Protein AF-A0A1E4SLV9-F1 (afdb_monomer_lite)

pLDDT: mean 73.82, std 16.85, range [29.83, 93.38]

Foldseek 3Di:
DAEAQALVVCLPPVNVVQVVDQCDKYAHNPQRWIWHAQPVVRFIKIKDFDPDPLDKDKDWDPDWAFQDAKDAQEDDFWDKDKDKDKDKDADDDPDPPPPRFPQPQRDDDPPPPDRQGQDRMDMDIDIDMDTHGHLKIKTKTWIWIKIKFAKMKMFTWDQDHNVGIDTDGDIDIDHIDMGTTRDGTDMDMDMDSDCVVDPHPPPD

Secondary structure (DSSP, 8-state):
-EEES-GGGGGSHHHHGGGGSTT--EEETTTTEEEEEETTTTEEEEEEEPTT-----EEE-SSPEE-S--EE--SSS-EEEEEEEEEEEE----SS------EE---SSS-----EE--SEEEEEEEEEEEE-TT-EEEEEEE-EEEEEPPEEEEEEEEETTTEEEE-S--EEE--EEEE--SPPEEEEEEESSGGGTT-TT--

Organism: NCBI:txid984487

Radius of gyration: 22.82 Å; chains: 1; bounding box: 56×31×65 Å

Sequence (204 aa):
LFTLQSEEDLKDPKMAQLLQNNKNTFFFLTTNTTLYFDEDDHEWYTRKFDEGNSTIELQRVKELIPVSSCMYTSNYGSATIQKEYSAQISLADSGTASIGFLNLTFYHDFGLAATIETLSSFTFTDTLSCTVGQGTYAQMFIEPLYVEVPDYTRMRVKFRRGKGIVVSGSPERRPGFSTLVAVQPNHVCKYSRSPFDLKCAGVK

Structure (mmCIF, N/CA/C/O backbone):
data_AF-A0A1E4SLV9-F1
#
_entry.id   AF-A0A1E4SLV9-F1
#
loop_
_atom_site.group_PDB
_atom_site.id
_atom_site.type_symbol
_atom_site.label_atom_id
_atom_site.label_alt_id
_atom_site.label_comp_id
_atom_site.label_asym_id
_atom_site.label_entity_id
_atom_site.label_seq_id
_atom_site.pdbx_PDB_ins_code
_atom_site.Cartn_x
_atom_site.Cartn_y
_atom_site.Cartn_z
_atom_site.occupancy
_atom_site.B_iso_or_equiv
_atom_site.auth_seq_id
_atom_site.auth_comp_id
_atom_site.auth_asym_id
_atom_site.auth_atom_id
_atom_site.pdbx_PDB_model_num
ATOM 1 N N . LEU A 1 1 ? 13.440 2.128 -3.813 1.00 68.12 1 LEU A N 1
ATOM 2 C CA . LEU A 1 1 ? 13.017 2.802 -5.059 1.00 68.12 1 LEU A CA 1
ATOM 3 C C . LEU A 1 1 ? 14.159 3.629 -5.606 1.00 68.12 1 LEU A C 1
ATOM 5 O O . LEU A 1 1 ? 14.797 4.322 -4.823 1.00 68.12 1 LEU A O 1
ATOM 9 N N . PHE A 1 2 ? 14.359 3.608 -6.916 1.00 79.56 2 PHE A N 1
ATOM 10 C CA . PHE A 1 2 ? 15.220 4.552 -7.619 1.00 79.56 2 PHE A CA 1
ATOM 11 C C . PHE A 1 2 ? 14.380 5.406 -8.563 1.00 79.56 2 PHE A C 1
ATOM 13 O O . PHE A 1 2 ? 13.592 4.870 -9.339 1.00 79.56 2 PHE A O 1
ATOM 20 N N . THR A 1 3 ? 14.556 6.721 -8.504 1.00 82.81 3 THR A N 1
ATOM 21 C CA . THR A 1 3 ? 13.921 7.651 -9.442 1.00 82.81 3 THR A CA 1
ATOM 22 C C . THR A 1 3 ? 14.928 8.011 -10.520 1.00 82.81 3 THR A C 1
ATOM 24 O O . THR A 1 3 ? 16.010 8.513 -10.219 1.00 82.81 3 THR A O 1
ATOM 27 N N . LEU A 1 4 ? 14.569 7.734 -11.767 1.00 86.06 4 LEU A N 1
ATOM 28 C CA . LEU A 1 4 ? 15.370 7.985 -12.957 1.00 86.06 4 LEU A CA 1
ATOM 29 C C . LEU A 1 4 ? 14.601 8.930 -13.884 1.00 86.06 4 LEU A C 1
ATOM 31 O O . LEU A 1 4 ? 13.370 8.993 -13.852 1.00 86.06 4 LEU A O 1
ATOM 35 N N . GLN A 1 5 ? 15.317 9.682 -14.715 1.00 86.88 5 GLN A N 1
ATOM 36 C CA . GLN A 1 5 ? 14.679 10.551 -15.700 1.00 86.88 5 GLN A CA 1
ATOM 37 C C . GLN A 1 5 ? 13.997 9.711 -16.776 1.00 86.88 5 GLN A C 1
ATOM 39 O O . GLN A 1 5 ? 12.848 9.977 -17.133 1.00 86.88 5 GLN A O 1
ATOM 44 N N . SER A 1 6 ? 14.671 8.673 -17.273 1.00 89.94 6 SER A N 1
ATOM 45 C CA . SER A 1 6 ? 14.136 7.811 -18.330 1.00 89.94 6 SER A CA 1
ATOM 46 C C . SER A 1 6 ? 14.753 6.411 -18.320 1.00 89.94 6 SER A C 1
ATOM 48 O O . SER A 1 6 ? 15.756 6.159 -17.655 1.00 89.94 6 SER A O 1
ATOM 50 N N . GLU A 1 7 ? 14.177 5.494 -19.100 1.00 88.88 7 GLU A N 1
ATOM 51 C CA . GLU A 1 7 ? 14.716 4.137 -19.293 1.00 88.88 7 GLU A CA 1
ATOM 52 C C . GLU A 1 7 ? 16.139 4.138 -19.881 1.00 88.88 7 GLU A C 1
ATOM 54 O O . GLU A 1 7 ? 16.904 3.191 -19.685 1.00 88.88 7 GLU A O 1
ATOM 59 N N . GLU A 1 8 ? 16.520 5.221 -20.564 1.00 89.75 8 GLU A N 1
ATOM 60 C CA . GLU A 1 8 ? 17.853 5.419 -21.134 1.00 89.75 8 GLU A CA 1
ATOM 61 C C . GLU A 1 8 ? 18.941 5.509 -20.058 1.00 89.75 8 GLU A C 1
ATOM 63 O O . GLU A 1 8 ? 20.073 5.092 -20.307 1.00 89.75 8 GLU A O 1
ATOM 68 N N . ASP A 1 9 ? 18.600 5.951 -18.844 1.00 89.25 9 ASP A N 1
ATOM 69 C CA . ASP A 1 9 ? 19.549 6.052 -17.729 1.00 89.25 9 ASP A CA 1
ATOM 70 C C . ASP A 1 9 ? 20.116 4.676 -17.342 1.00 89.25 9 ASP A C 1
ATOM 72 O O . ASP A 1 9 ? 21.244 4.565 -16.865 1.00 89.25 9 ASP A O 1
ATOM 76 N N . LEU A 1 10 ? 19.379 3.594 -17.622 1.00 89.94 10 LEU A N 1
ATOM 77 C CA . LEU A 1 10 ? 19.833 2.220 -17.393 1.00 89.94 10 LEU A CA 1
ATOM 78 C C . LEU A 1 10 ? 20.853 1.730 -18.431 1.00 89.94 10 LEU A C 1
ATOM 80 O O . LEU A 1 10 ? 21.364 0.614 -18.306 1.00 89.94 10 LEU A O 1
ATOM 84 N N . LYS A 1 11 ? 21.187 2.528 -19.453 1.00 88.88 11 LYS A N 1
ATOM 85 C CA . LYS A 1 11 ? 22.328 2.239 -20.336 1.00 88.88 11 LYS A CA 1
ATOM 86 C C . LYS A 1 11 ? 23.664 2.511 -19.644 1.00 88.88 11 LYS A C 1
ATOM 88 O O . LYS A 1 11 ? 24.655 1.881 -20.021 1.00 88.88 11 LYS A O 1
ATOM 93 N N . ASP A 1 12 ? 23.698 3.377 -18.623 1.00 89.19 12 ASP A N 1
ATOM 94 C CA . ASP A 1 12 ? 24.878 3.560 -17.774 1.00 89.19 12 ASP A CA 1
ATOM 95 C C . ASP A 1 12 ? 25.149 2.263 -16.982 1.00 89.19 12 ASP A C 1
ATOM 97 O O . ASP A 1 12 ? 24.284 1.812 -16.224 1.00 89.19 12 ASP A O 1
ATOM 101 N N . PRO A 1 13 ? 26.346 1.651 -17.103 1.00 87.06 13 PRO A N 1
ATOM 102 C CA . PRO A 1 13 ? 26.711 0.457 -16.347 1.00 87.06 13 PRO A CA 1
ATOM 103 C C . PRO A 1 13 ? 26.521 0.573 -14.829 1.00 87.06 13 PRO A C 1
ATOM 105 O O . PRO A 1 13 ? 26.230 -0.437 -14.192 1.00 87.06 13 PRO A O 1
ATOM 108 N N . LYS A 1 14 ? 26.682 1.766 -14.242 1.00 88.88 14 LYS A N 1
ATOM 109 C CA . LYS A 1 14 ? 26.483 1.989 -12.802 1.00 88.88 14 LYS A CA 1
ATOM 110 C C . LYS A 1 14 ? 25.015 1.860 -12.415 1.00 88.88 14 LYS A C 1
ATOM 112 O O . LYS A 1 14 ? 24.705 1.197 -11.431 1.00 88.88 14 LYS A O 1
ATOM 117 N N . MET A 1 15 ? 24.118 2.441 -13.211 1.00 88.25 15 MET A N 1
ATOM 118 C CA . MET A 1 15 ? 22.675 2.331 -12.980 1.00 88.25 15 MET A CA 1
ATOM 119 C C . MET A 1 15 ? 22.178 0.920 -13.294 1.00 88.25 15 MET A C 1
ATOM 121 O O . MET A 1 15 ? 21.405 0.350 -12.530 1.00 88.25 15 MET A O 1
ATOM 125 N N . ALA A 1 16 ? 22.695 0.303 -14.359 1.00 87.44 16 ALA A N 1
ATOM 126 C CA . ALA A 1 16 ? 22.378 -1.072 -14.733 1.00 87.44 16 ALA A CA 1
ATOM 127 C C . ALA A 1 16 ? 22.693 -2.098 -13.633 1.00 87.44 16 ALA A C 1
ATOM 129 O O . ALA A 1 16 ? 21.979 -3.089 -13.499 1.00 87.44 16 ALA A O 1
ATOM 130 N N . GLN A 1 17 ? 23.747 -1.886 -12.835 1.00 90.12 17 GLN A N 1
ATOM 131 C CA . GLN A 1 17 ? 24.084 -2.781 -11.721 1.00 90.12 17 GLN A CA 1
ATOM 132 C C . GLN A 1 17 ? 22.983 -2.847 -10.658 1.00 90.12 17 GLN A C 1
ATOM 134 O O . GLN A 1 17 ? 22.839 -3.877 -10.004 1.00 90.12 17 GLN A O 1
ATOM 139 N N . LEU A 1 18 ? 22.157 -1.806 -10.527 1.00 90.12 18 LEU A N 1
ATOM 140 C CA . LEU A 1 18 ? 21.031 -1.805 -9.595 1.00 90.12 18 LEU A CA 1
ATOM 141 C C . LEU A 1 18 ? 19.979 -2.864 -9.962 1.00 90.12 18 LEU A C 1
ATOM 143 O O . LEU A 1 18 ? 19.264 -3.324 -9.078 1.00 90.12 18 LEU A O 1
ATOM 147 N N . LEU A 1 19 ? 19.907 -3.305 -11.222 1.00 88.31 19 LEU A N 1
ATOM 148 C CA . LEU A 1 19 ? 18.997 -4.372 -11.658 1.00 88.31 19 LEU A CA 1
ATOM 149 C C . LEU A 1 19 ? 19.418 -5.768 -11.177 1.00 88.31 19 LEU A C 1
ATOM 151 O O . LEU A 1 19 ? 18.663 -6.715 -11.341 1.00 88.31 19 LEU A O 1
ATOM 155 N N . GLN A 1 20 ? 20.611 -5.928 -10.595 1.00 88.31 20 GLN A N 1
ATOM 156 C CA . GLN A 1 20 ? 21.029 -7.213 -10.015 1.00 88.31 20 GLN A CA 1
ATOM 157 C C . GLN A 1 20 ? 20.268 -7.549 -8.729 1.00 88.31 20 GLN A C 1
ATOM 159 O O . GLN A 1 20 ? 20.223 -8.708 -8.324 1.00 88.31 20 GLN A O 1
ATOM 164 N N . ASN A 1 21 ? 19.688 -6.542 -8.074 1.00 87.12 21 ASN A N 1
ATOM 165 C CA . ASN A 1 21 ? 18.822 -6.743 -6.928 1.00 87.12 21 ASN A CA 1
ATOM 166 C C . ASN A 1 21 ? 17.363 -6.689 -7.391 1.00 87.12 21 ASN A C 1
ATOM 168 O O . ASN A 1 21 ? 16.827 -5.606 -7.619 1.00 87.12 21 ASN A O 1
ATOM 172 N N . ASN A 1 22 ? 16.717 -7.852 -7.475 1.00 85.12 22 ASN A N 1
ATOM 173 C CA . ASN A 1 22 ? 15.318 -7.985 -7.900 1.00 85.12 22 ASN A CA 1
ATOM 174 C C . ASN A 1 22 ? 14.321 -7.286 -6.959 1.00 85.12 22 ASN A C 1
ATOM 176 O O . ASN A 1 22 ? 13.192 -7.016 -7.349 1.00 85.12 22 ASN A O 1
ATOM 180 N N . LYS A 1 23 ? 14.749 -6.902 -5.749 1.00 79.94 23 LYS A N 1
ATOM 181 C CA . LYS A 1 23 ? 13.939 -6.080 -4.837 1.00 79.94 23 LYS A CA 1
ATOM 182 C C . LYS A 1 23 ? 13.925 -4.598 -5.215 1.00 79.94 23 LYS A C 1
ATOM 184 O O . LYS A 1 23 ? 13.199 -3.815 -4.607 1.00 79.94 23 LYS A O 1
ATOM 189 N N . ASN A 1 24 ? 14.755 -4.181 -6.171 1.00 81.44 24 ASN A N 1
ATOM 190 C CA . ASN A 1 24 ? 14.791 -2.799 -6.615 1.00 81.44 24 ASN A CA 1
ATOM 191 C C . ASN A 1 24 ? 13.636 -2.506 -7.573 1.00 81.44 24 ASN A C 1
ATOM 193 O O . ASN A 1 24 ? 13.410 -3.202 -8.559 1.00 81.44 24 ASN A O 1
ATOM 197 N N . THR A 1 25 ? 12.958 -1.398 -7.305 1.00 81.25 25 THR A N 1
ATOM 198 C CA . THR A 1 25 ? 11.942 -0.810 -8.178 1.00 81.25 25 THR A CA 1
ATOM 199 C C . THR A 1 25 ? 12.462 0.515 -8.713 1.00 81.25 25 THR A C 1
ATOM 201 O O . THR A 1 25 ? 13.113 1.262 -7.972 1.00 81.25 25 THR A O 1
ATOM 204 N N . PHE A 1 26 ? 12.161 0.814 -9.975 1.00 84.12 26 PHE A N 1
ATOM 205 C CA . PHE A 1 26 ? 12.596 2.030 -10.659 1.00 84.12 26 PHE A CA 1
ATOM 206 C C . PHE A 1 26 ? 11.385 2.796 -11.171 1.00 84.12 26 PHE A C 1
ATOM 208 O O . PHE A 1 26 ? 10.468 2.198 -11.728 1.00 84.12 26 PHE A O 1
ATOM 215 N N . PHE A 1 27 ? 11.390 4.111 -11.002 1.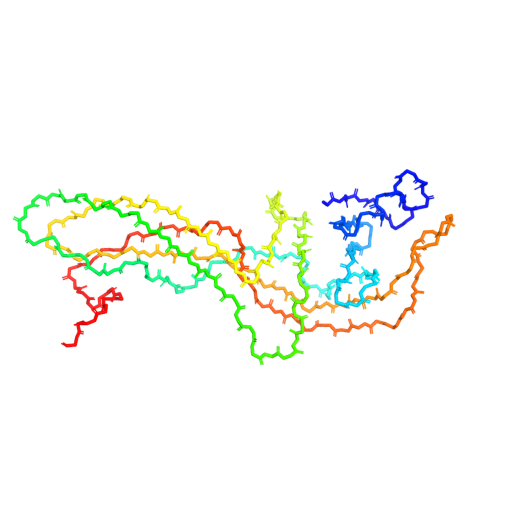00 83.62 27 PHE A N 1
ATOM 216 C CA . PHE A 1 27 ? 10.377 5.003 -11.547 1.00 83.62 27 PHE A CA 1
ATOM 217 C C . PHE A 1 27 ? 11.014 5.933 -12.573 1.00 83.62 27 PHE A C 1
ATOM 219 O O . PHE A 1 27 ? 12.028 6.568 -12.279 1.00 83.62 27 PHE A O 1
ATOM 226 N N . PHE A 1 28 ? 10.427 6.002 -13.765 1.00 85.00 28 PHE A N 1
ATOM 227 C CA . PHE A 1 28 ? 10.904 6.830 -14.866 1.00 85.00 28 PHE A CA 1
ATOM 228 C C . PHE A 1 28 ? 10.003 8.051 -15.031 1.00 85.00 28 PHE A C 1
ATOM 230 O O . PHE A 1 28 ? 8.845 7.925 -15.431 1.00 85.00 28 PHE A O 1
ATOM 237 N N . LEU A 1 29 ? 10.552 9.234 -14.752 1.00 81.50 29 LEU A N 1
ATOM 238 C CA . LEU A 1 29 ? 9.808 10.497 -14.756 1.00 81.50 29 LEU A CA 1
ATOM 239 C C . LEU A 1 29 ? 9.227 10.836 -16.134 1.00 81.50 29 LEU A C 1
ATOM 241 O O . LEU A 1 29 ? 8.072 11.234 -16.236 1.00 81.50 29 LEU A O 1
ATOM 245 N N . THR A 1 30 ? 10.008 10.643 -17.200 1.00 84.25 30 THR A N 1
ATOM 246 C CA . THR A 1 30 ? 9.625 11.055 -18.563 1.00 84.25 30 THR A CA 1
ATOM 247 C C . THR A 1 30 ? 8.423 10.275 -19.091 1.00 84.25 30 THR A C 1
ATOM 249 O O . THR A 1 30 ? 7.572 10.819 -19.788 1.00 84.25 30 THR A O 1
ATOM 252 N N . THR A 1 31 ? 8.360 8.982 -18.784 1.00 81.31 31 THR A N 1
ATOM 253 C CA . THR A 1 31 ? 7.331 8.066 -19.291 1.00 81.31 31 THR A CA 1
ATOM 254 C C . THR A 1 31 ? 6.217 7.814 -18.281 1.00 81.31 31 THR A C 1
ATOM 256 O O . THR A 1 31 ? 5.202 7.220 -18.650 1.00 81.31 31 THR A O 1
ATOM 259 N N . ASN A 1 32 ? 6.395 8.254 -17.029 1.00 79.50 32 ASN A N 1
ATOM 260 C CA . ASN A 1 32 ? 5.545 7.906 -15.894 1.00 79.50 32 ASN A CA 1
ATOM 261 C C . ASN A 1 32 ? 5.331 6.382 -15.796 1.00 79.50 32 ASN A C 1
ATOM 263 O O . ASN A 1 32 ? 4.209 5.886 -15.676 1.00 79.50 32 ASN A O 1
ATOM 267 N N . THR A 1 33 ? 6.423 5.625 -15.940 1.00 81.38 33 THR A N 1
ATOM 268 C CA . THR A 1 33 ? 6.412 4.159 -15.894 1.00 81.38 33 THR A CA 1
ATOM 269 C C . THR A 1 33 ? 7.232 3.639 -14.727 1.00 81.38 33 THR A C 1
ATOM 271 O O . THR A 1 33 ? 8.238 4.223 -14.323 1.00 81.38 33 THR A O 1
ATOM 274 N N . THR A 1 34 ? 6.807 2.503 -14.184 1.00 85.44 34 THR A N 1
ATOM 275 C CA . THR A 1 34 ? 7.536 1.789 -13.133 1.00 85.44 34 THR A CA 1
ATOM 276 C C . THR A 1 34 ? 8.126 0.507 -13.698 1.00 85.44 34 THR A C 1
ATOM 278 O O . THR A 1 34 ? 7.396 -0.265 -14.311 1.00 85.44 34 THR A O 1
ATOM 281 N N . LEU A 1 35 ? 9.408 0.246 -13.456 1.00 86.94 35 LEU A N 1
ATOM 282 C CA . LEU A 1 35 ? 10.046 -1.049 -13.690 1.00 86.94 35 LEU A CA 1
ATOM 283 C C . LEU A 1 35 ? 10.168 -1.817 -12.374 1.00 86.94 35 LEU A C 1
ATOM 285 O O . LEU A 1 35 ? 10.687 -1.290 -11.387 1.00 86.94 35 LEU A O 1
ATOM 289 N N . TYR A 1 36 ? 9.727 -3.070 -12.384 1.00 85.94 36 TYR A N 1
ATOM 290 C CA . TYR A 1 36 ? 9.791 -3.977 -11.241 1.00 85.94 36 TYR A CA 1
ATOM 291 C C . TYR A 1 36 ? 10.012 -5.423 -11.701 1.00 85.94 36 TYR A C 1
ATOM 293 O O . TYR A 1 36 ? 9.732 -5.763 -12.853 1.00 85.94 36 TYR A O 1
ATOM 301 N N . PHE A 1 37 ? 10.540 -6.256 -10.808 1.00 83.31 37 PHE A N 1
ATOM 302 C CA . PHE A 1 37 ? 10.657 -7.695 -11.017 1.00 83.31 37 PHE A CA 1
ATOM 303 C C . PHE A 1 37 ? 9.407 -8.382 -10.462 1.00 83.31 37 PHE A C 1
ATOM 305 O O . PHE A 1 37 ? 9.008 -8.114 -9.329 1.00 83.31 37 PHE A O 1
ATOM 312 N N . ASP A 1 38 ? 8.766 -9.213 -11.275 1.00 79.62 38 ASP A N 1
ATOM 313 C CA . ASP A 1 38 ? 7.630 -10.037 -10.872 1.00 79.62 38 ASP A CA 1
ATOM 314 C C . ASP A 1 38 ? 8.168 -11.387 -10.378 1.00 79.62 38 ASP A C 1
ATOM 316 O O . ASP A 1 38 ? 8.795 -12.123 -11.141 1.00 79.62 38 ASP A O 1
ATOM 320 N N . GLU A 1 39 ? 7.982 -11.676 -9.089 1.00 76.62 39 GLU A N 1
ATOM 321 C CA . GLU A 1 39 ? 8.511 -12.884 -8.440 1.00 76.62 39 GLU A CA 1
ATOM 322 C C . GLU A 1 39 ? 7.763 -14.158 -8.864 1.00 76.62 39 GLU A C 1
ATOM 324 O O . GLU A 1 39 ? 8.357 -15.234 -8.861 1.00 76.62 39 GLU A O 1
ATOM 329 N N . ASP A 1 40 ? 6.493 -14.062 -9.274 1.00 74.00 40 ASP A N 1
ATOM 330 C CA . ASP A 1 40 ? 5.747 -15.227 -9.760 1.00 74.00 40 ASP A CA 1
ATOM 331 C C . ASP A 1 40 ? 6.273 -15.622 -11.148 1.00 74.00 40 ASP A C 1
ATOM 333 O O . ASP A 1 40 ? 6.640 -16.775 -11.398 1.00 74.00 40 ASP A O 1
ATOM 337 N N . ASP A 1 41 ? 6.388 -14.633 -12.038 1.00 80.88 41 ASP A N 1
ATOM 338 C CA . ASP A 1 41 ? 6.825 -14.827 -13.424 1.00 80.88 41 ASP A CA 1
ATOM 339 C C . ASP A 1 41 ? 8.358 -14.926 -13.575 1.00 80.88 41 ASP A C 1
ATOM 341 O O . ASP A 1 41 ? 8.842 -15.312 -14.642 1.00 80.88 41 ASP A O 1
ATOM 345 N N . HIS A 1 42 ? 9.124 -14.579 -12.533 1.00 85.00 42 HIS A N 1
ATOM 346 C CA . HIS A 1 42 ? 10.589 -14.461 -12.538 1.00 85.00 42 HIS A CA 1
ATOM 347 C C . HIS A 1 42 ? 11.133 -13.573 -13.679 1.00 85.00 42 HIS A C 1
ATOM 349 O 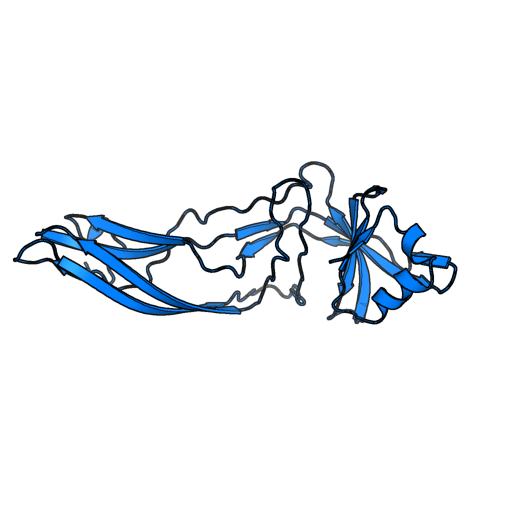O . HIS A 1 42 ? 12.196 -13.838 -14.252 1.00 85.00 42 HIS A O 1
ATOM 355 N N . GLU A 1 43 ? 10.408 -12.510 -14.032 1.00 89.50 43 GLU A N 1
ATOM 356 C CA . GLU A 1 43 ? 10.709 -11.638 -15.173 1.00 89.50 43 GLU A CA 1
ATOM 357 C C . GLU A 1 43 ? 10.533 -10.155 -14.801 1.00 89.50 43 GLU A C 1
ATOM 359 O O . GLU A 1 43 ? 9.788 -9.795 -13.890 1.00 89.50 43 GLU A O 1
ATOM 364 N N . TRP A 1 44 ? 11.210 -9.263 -15.531 1.00 89.50 44 TRP A N 1
ATOM 365 C CA . TRP A 1 44 ? 11.043 -7.816 -15.364 1.00 89.50 44 TRP A CA 1
ATOM 366 C C . TRP A 1 44 ? 9.838 -7.304 -16.158 1.00 89.50 44 TRP A C 1
ATOM 368 O O . TRP A 1 44 ? 9.627 -7.686 -17.313 1.00 89.50 44 TRP A O 1
ATOM 378 N N . TYR A 1 45 ? 9.094 -6.366 -15.577 1.00 87.81 45 TYR A N 1
ATOM 379 C CA . TYR A 1 45 ? 7.960 -5.707 -16.218 1.00 87.81 45 TYR A CA 1
ATOM 380 C C . TYR A 1 45 ? 8.045 -4.191 -16.079 1.00 87.81 45 TYR A C 1
ATOM 382 O O . TYR A 1 45 ? 8.395 -3.669 -15.020 1.00 87.81 45 TYR A O 1
ATOM 390 N N . THR A 1 46 ? 7.662 -3.477 -17.136 1.00 88.94 46 THR A N 1
ATOM 391 C CA . THR A 1 46 ? 7.264 -2.073 -17.023 1.00 88.94 46 THR A CA 1
ATOM 392 C C . THR A 1 46 ? 5.756 -1.991 -16.824 1.00 88.94 46 THR A C 1
ATOM 394 O O . THR A 1 46 ? 5.001 -2.754 -17.423 1.00 88.94 46 THR A O 1
ATOM 397 N N . ARG A 1 47 ? 5.300 -1.070 -15.977 1.00 85.62 47 ARG A N 1
ATOM 398 C CA . ARG A 1 47 ? 3.884 -0.771 -15.746 1.00 85.62 47 ARG A CA 1
ATOM 399 C C . ARG A 1 47 ? 3.596 0.692 -16.033 1.00 85.62 47 ARG A C 1
ATOM 401 O O . ARG A 1 47 ? 4.373 1.561 -15.635 1.00 85.62 47 ARG A O 1
ATOM 408 N N . LYS A 1 48 ? 2.443 0.936 -16.653 1.00 84.00 48 LYS A N 1
ATOM 409 C CA . LYS A 1 48 ? 1.843 2.251 -16.872 1.00 84.00 48 LYS A CA 1
ATOM 410 C C . LYS A 1 48 ? 0.370 2.208 -16.458 1.00 84.00 48 LYS A C 1
ATOM 412 O O . LYS A 1 48 ? -0.335 1.281 -16.850 1.00 84.00 48 LYS A O 1
ATOM 417 N N . PHE A 1 49 ? -0.082 3.180 -15.673 1.00 79.25 49 PHE A N 1
ATOM 418 C CA . PHE A 1 49 ? -1.502 3.332 -15.338 1.00 79.25 49 PHE A CA 1
ATOM 419 C C . PHE A 1 49 ? -2.267 3.948 -16.516 1.00 79.25 49 PHE A C 1
ATOM 421 O O . PHE A 1 49 ? -1.708 4.776 -17.243 1.00 79.25 49 PHE A O 1
ATOM 428 N N . ASP A 1 50 ? -3.519 3.532 -16.713 1.00 75.88 50 ASP A N 1
ATOM 429 C CA . ASP A 1 50 ? -4.378 4.107 -17.751 1.00 75.88 50 ASP A CA 1
ATOM 430 C C . ASP A 1 50 ? -4.664 5.594 -17.410 1.00 75.88 50 ASP A C 1
ATOM 432 O O . ASP A 1 50 ? -4.858 5.952 -16.246 1.00 75.88 50 ASP A O 1
ATOM 436 N N . GLU A 1 51 ? -4.604 6.491 -18.405 1.00 65.00 51 GLU A N 1
ATOM 437 C CA . GLU A 1 51 ? -4.689 7.951 -18.203 1.00 65.00 51 GLU A CA 1
ATOM 438 C C . GLU A 1 51 ? -5.986 8.366 -17.480 1.00 65.00 51 GLU A C 1
ATOM 440 O O . GLU A 1 51 ? -7.082 7.989 -17.892 1.00 65.00 51 GLU A O 1
ATOM 445 N N . GLY A 1 52 ? -5.867 9.179 -16.420 1.00 54.12 52 GLY A N 1
ATOM 446 C CA . GLY A 1 52 ? -7.013 9.796 -15.735 1.00 54.12 52 GLY A CA 1
ATOM 447 C C . GLY A 1 52 ? -6.872 9.955 -14.220 1.00 54.12 52 GLY A C 1
ATOM 448 O O . GLY A 1 52 ? -7.511 10.833 -13.650 1.00 54.12 52 GLY A O 1
ATOM 449 N N . ASN A 1 53 ? -6.028 9.156 -13.564 1.00 52.31 53 ASN A N 1
ATOM 450 C CA . ASN A 1 53 ? -5.712 9.316 -12.141 1.00 52.31 53 ASN A CA 1
ATOM 451 C C . ASN A 1 53 ? -4.434 8.520 -11.807 1.00 52.31 53 ASN A C 1
ATOM 453 O O . ASN A 1 53 ? -4.486 7.412 -11.284 1.00 52.31 53 ASN A O 1
ATOM 457 N N . SER A 1 54 ? -3.256 9.051 -12.158 1.00 51.72 54 SER A N 1
ATOM 458 C CA . SER A 1 54 ? -1.960 8.475 -11.724 1.00 51.72 54 SER A CA 1
ATOM 459 C C . SER A 1 54 ? -1.709 8.656 -10.223 1.00 51.72 54 SER A C 1
ATOM 461 O O . SER A 1 54 ? -0.769 8.117 -9.642 1.00 51.72 54 SER A O 1
ATOM 463 N N . THR A 1 55 ? -2.560 9.463 -9.621 1.00 56.03 55 THR A N 1
ATOM 464 C CA . THR A 1 55 ? -2.596 9.892 -8.248 1.00 56.03 55 THR A CA 1
ATOM 465 C C . THR A 1 55 ? -3.344 8.853 -7.413 1.00 56.03 55 THR A C 1
ATOM 467 O O . THR A 1 55 ? -4.567 8.861 -7.322 1.00 56.03 55 THR A O 1
ATOM 470 N N . ILE A 1 56 ? -2.585 7.949 -6.792 1.00 64.38 56 ILE A N 1
ATOM 471 C CA . ILE A 1 56 ? -3.109 6.981 -5.822 1.00 64.38 56 ILE A CA 1
ATOM 472 C C . ILE A 1 56 ? -3.113 7.635 -4.443 1.00 64.38 56 ILE A C 1
ATOM 474 O O . ILE A 1 56 ? -2.062 7.973 -3.898 1.00 64.38 56 ILE A O 1
ATOM 478 N N . GLU A 1 57 ? -4.309 7.829 -3.895 1.00 68.62 57 GLU A N 1
ATOM 479 C CA . GLU A 1 57 ? -4.522 8.454 -2.592 1.00 68.62 57 GLU A CA 1
ATOM 480 C C . GLU A 1 57 ? -4.718 7.406 -1.496 1.00 68.62 57 GLU A C 1
ATOM 482 O O . GLU A 1 57 ? -5.353 6.368 -1.703 1.00 68.62 57 GLU A O 1
ATOM 487 N N . LEU A 1 58 ? -4.208 7.708 -0.298 1.00 73.81 58 LEU A N 1
ATOM 488 C CA . LEU A 1 58 ? -4.575 6.967 0.902 1.00 73.81 58 LEU A CA 1
ATOM 489 C C . LEU A 1 58 ? -6.017 7.286 1.270 1.00 73.81 58 LEU A C 1
ATOM 491 O O . LEU A 1 58 ? -6.362 8.427 1.578 1.00 73.81 58 LEU A O 1
ATOM 495 N N . GLN A 1 59 ? -6.834 6.248 1.312 1.00 79.50 59 GLN A N 1
ATOM 496 C CA . GLN A 1 59 ? -8.224 6.325 1.709 1.00 79.50 59 GLN A CA 1
ATOM 497 C C . GLN A 1 59 ? -8.404 5.696 3.089 1.00 79.50 59 GLN A C 1
ATOM 499 O O . GLN A 1 59 ? -7.727 4.738 3.469 1.00 79.50 59 GLN A O 1
ATOM 504 N N . ARG A 1 60 ? -9.325 6.257 3.872 1.00 81.19 60 ARG A N 1
ATOM 505 C CA . ARG A 1 60 ? -9.721 5.699 5.168 1.00 81.19 60 ARG A CA 1
ATOM 506 C C . ARG A 1 60 ? -10.874 4.744 4.957 1.00 81.19 60 ARG A C 1
ATOM 508 O O . ARG A 1 60 ? -11.838 5.097 4.273 1.00 81.19 60 ARG A O 1
ATOM 515 N N . VAL A 1 61 ? -10.817 3.568 5.577 1.00 80.06 61 VAL A N 1
ATOM 516 C CA . VAL A 1 61 ? -11.991 2.693 5.580 1.00 80.06 61 VAL A CA 1
ATOM 517 C C . VAL A 1 61 ? -13.161 3.411 6.257 1.00 80.06 61 VAL A C 1
ATOM 519 O O . VAL A 1 61 ? -13.012 4.029 7.308 1.00 80.06 61 VAL A O 1
ATOM 522 N N . LYS A 1 62 ? -14.347 3.344 5.645 1.00 79.25 62 LYS A N 1
ATOM 523 C CA . LYS A 1 62 ? -15.553 3.987 6.197 1.00 79.25 62 LYS A CA 1
ATOM 524 C C . LYS A 1 62 ? -16.010 3.325 7.496 1.00 79.25 62 LYS A C 1
ATOM 526 O O . LYS A 1 62 ? -16.617 3.969 8.350 1.00 79.25 62 LYS A O 1
ATOM 531 N N . GLU A 1 63 ? -15.742 2.031 7.627 1.00 82.38 63 GLU A N 1
ATOM 532 C CA . GLU A 1 63 ? -16.169 1.229 8.762 1.00 82.38 63 GLU A CA 1
ATOM 533 C C . GLU A 1 63 ? -15.008 0.985 9.719 1.00 82.38 63 GLU A C 1
ATOM 535 O O . GLU A 1 63 ? -14.020 0.335 9.390 1.00 82.38 63 GLU A O 1
ATOM 540 N N . LEU A 1 64 ? -15.160 1.505 10.934 1.00 87.00 64 LEU A N 1
ATOM 541 C CA . LEU A 1 64 ? -14.225 1.264 12.020 1.00 87.00 64 LEU A CA 1
ATOM 542 C C . LEU A 1 64 ? -14.284 -0.199 12.475 1.00 87.00 64 LEU A C 1
ATOM 544 O O . LEU A 1 64 ? -15.369 -0.726 12.737 1.00 87.00 64 LEU A O 1
ATOM 548 N N . ILE A 1 65 ? -13.120 -0.821 12.657 1.00 84.44 65 ILE A N 1
ATOM 549 C CA . ILE A 1 65 ? -13.016 -2.215 13.100 1.00 84.44 65 ILE A CA 1
ATOM 550 C C . ILE A 1 65 ? -12.853 -2.239 14.626 1.00 84.44 65 ILE A C 1
ATOM 552 O O . ILE A 1 65 ? -11.899 -1.647 15.136 1.00 84.44 65 ILE A O 1
ATOM 556 N N . PRO A 1 66 ? -13.753 -2.888 15.386 1.00 86.75 66 PRO A N 1
ATOM 557 C CA . PRO A 1 66 ? -13.620 -2.977 16.835 1.00 86.75 66 PRO A CA 1
ATOM 558 C C . PRO A 1 66 ? -12.468 -3.916 17.221 1.00 86.75 66 PRO A C 1
ATOM 560 O O . PRO A 1 66 ? -12.434 -5.069 16.801 1.00 86.75 66 PRO A O 1
ATOM 563 N N . VAL A 1 67 ? -11.562 -3.443 18.078 1.00 81.69 67 VAL A N 1
ATOM 564 C CA . VAL A 1 67 ? -10.422 -4.227 18.613 1.00 81.69 67 VAL A CA 1
ATOM 565 C C . VAL A 1 67 ? -10.561 -4.522 20.109 1.00 81.69 67 VAL A C 1
ATOM 567 O O . VAL A 1 67 ? -9.704 -5.132 20.753 1.00 81.69 67 VAL A O 1
ATOM 570 N N . SER A 1 68 ? -11.679 -4.106 20.701 1.00 79.50 68 SER A N 1
ATOM 571 C CA . SER A 1 68 ? -12.019 -4.418 22.081 1.00 79.50 68 SER A CA 1
ATOM 572 C C . SER A 1 68 ? -13.488 -4.767 22.244 1.00 79.50 68 SER A C 1
ATOM 574 O O . SER A 1 68 ? -14.351 -4.299 21.501 1.00 79.50 68 SER A O 1
ATOM 576 N N . SER A 1 69 ? -13.784 -5.521 23.299 1.00 81.69 69 SER A N 1
ATOM 577 C CA . SER A 1 69 ? -15.123 -5.561 23.879 1.00 81.69 69 SER A CA 1
ATOM 578 C C . SER A 1 69 ? -15.536 -4.167 24.361 1.00 81.69 69 SER A C 1
ATOM 580 O O . SER A 1 69 ? -14.681 -3.310 24.622 1.00 81.69 69 SER A O 1
ATOM 582 N N . CYS A 1 70 ? -16.842 -3.951 24.497 1.00 83.44 70 CYS A N 1
ATOM 583 C CA . CYS A 1 70 ? -17.357 -2.756 25.151 1.00 83.44 70 CYS A CA 1
ATOM 584 C C . CYS A 1 70 ? -17.060 -2.784 26.647 1.00 83.44 70 CYS A C 1
ATOM 586 O O . CYS A 1 70 ? -17.146 -3.826 27.296 1.00 83.44 70 CYS A O 1
ATOM 588 N N . MET A 1 71 ? -16.738 -1.618 27.185 1.00 82.44 71 MET A N 1
ATOM 589 C CA . MET A 1 71 ? -16.457 -1.408 28.599 1.00 82.44 71 MET A CA 1
ATOM 590 C C . MET A 1 71 ? -17.448 -0.385 29.129 1.00 82.44 71 MET A C 1
ATOM 592 O O . MET A 1 71 ? -17.610 0.668 28.524 1.00 82.44 71 MET A O 1
ATOM 596 N N . TYR A 1 72 ? -18.121 -0.701 30.232 1.00 82.81 72 TYR A N 1
ATOM 597 C CA . TYR A 1 72 ? -19.099 0.185 30.856 1.00 82.81 72 TYR A CA 1
ATOM 598 C C . TYR A 1 72 ? -18.539 0.766 32.151 1.00 82.81 72 TYR A C 1
ATOM 600 O O . TYR A 1 72 ? -18.145 0.027 33.055 1.00 82.81 72 TYR A O 1
ATOM 608 N N . THR A 1 73 ? -18.518 2.091 32.257 1.00 78.31 73 THR A N 1
ATOM 609 C CA . THR A 1 73 ? -18.066 2.801 33.457 1.00 78.31 73 THR A CA 1
ATOM 610 C C . THR A 1 73 ? -19.250 3.036 34.392 1.00 78.31 73 THR A C 1
ATOM 612 O O . THR A 1 73 ? -19.948 4.048 34.317 1.00 78.31 73 THR A O 1
ATOM 615 N N . SER A 1 74 ? -19.517 2.063 35.268 1.00 69.44 74 SER A N 1
ATOM 616 C CA . SER A 1 74 ? -20.796 2.006 35.979 1.00 69.44 74 SER A CA 1
ATOM 617 C C . SER A 1 74 ? -21.008 3.102 37.026 1.00 69.44 74 SER A C 1
ATOM 619 O O . SER A 1 74 ? -22.041 3.749 36.942 1.00 69.44 74 SER A O 1
ATOM 621 N N . ASN A 1 75 ? -20.109 3.363 37.989 1.00 59.28 75 ASN A N 1
ATOM 622 C CA . ASN A 1 75 ? -20.521 4.171 39.159 1.00 59.28 75 ASN A CA 1
ATOM 623 C C . ASN A 1 75 ? -19.500 5.140 39.800 1.00 59.28 75 ASN A C 1
ATOM 625 O O . ASN A 1 75 ? -19.872 5.789 40.774 1.00 59.28 75 ASN A O 1
ATOM 629 N N . TYR A 1 76 ? -18.274 5.328 39.286 1.00 52.59 76 TYR A N 1
ATOM 630 C CA . TYR A 1 76 ? -17.321 6.284 39.893 1.00 52.59 76 TYR A CA 1
ATOM 631 C C . TYR A 1 76 ? -16.452 7.028 38.868 1.00 52.59 76 TYR A C 1
ATOM 633 O O . TYR A 1 76 ? -15.749 6.385 38.095 1.00 52.59 76 TYR A O 1
ATOM 641 N N . GLY A 1 77 ? -16.455 8.370 38.938 1.00 62.56 77 GLY A N 1
ATOM 642 C CA . GLY A 1 77 ? -15.465 9.276 38.327 1.00 62.56 77 GLY A CA 1
ATOM 643 C C . GLY A 1 77 ? -15.251 9.163 36.809 1.00 62.56 77 GLY A C 1
ATOM 644 O O . GLY A 1 77 ? -15.935 8.422 36.107 1.00 62.56 77 GLY A O 1
ATOM 645 N N . SER A 1 78 ? -14.287 9.928 36.284 1.00 64.50 78 SER A N 1
ATOM 646 C CA . SER A 1 78 ? -13.684 9.629 34.979 1.00 64.50 78 SER A CA 1
ATOM 647 C C . SER A 1 78 ? -12.780 8.406 35.127 1.00 64.50 78 SER A C 1
ATOM 649 O O . SER A 1 78 ? -11.928 8.391 36.016 1.00 64.50 78 SER A O 1
ATOM 651 N N . ALA A 1 79 ? -12.936 7.409 34.261 1.00 65.81 79 ALA A N 1
ATOM 652 C CA . ALA A 1 79 ? -12.109 6.207 34.257 1.00 65.81 79 ALA A CA 1
ATOM 653 C C . ALA A 1 79 ? -11.119 6.249 33.091 1.00 65.81 79 ALA A C 1
ATOM 655 O O . ALA A 1 79 ? -11.486 6.642 31.987 1.00 65.81 79 ALA A O 1
ATOM 656 N N . THR A 1 80 ? -9.883 5.809 33.314 1.00 73.56 80 THR A N 1
ATOM 657 C CA . THR A 1 80 ? -8.912 5.604 32.235 1.00 73.56 80 THR A CA 1
ATOM 658 C C . THR A 1 80 ? -8.896 4.133 31.869 1.00 73.56 80 THR A C 1
ATOM 660 O O . THR A 1 80 ? -8.650 3.274 32.714 1.00 73.56 80 THR A O 1
ATOM 663 N N . ILE A 1 81 ? -9.159 3.842 30.604 1.00 68.44 81 ILE A N 1
ATOM 664 C CA . ILE A 1 81 ? -9.055 2.506 30.040 1.00 68.44 81 ILE A CA 1
ATOM 665 C C . ILE A 1 81 ? -7.748 2.447 29.277 1.00 68.44 81 ILE A C 1
ATOM 667 O O . ILE A 1 81 ? -7.619 3.142 28.279 1.00 68.44 81 ILE A O 1
ATOM 671 N N . GLN A 1 82 ? -6.819 1.603 29.717 1.00 73.56 82 GLN A N 1
ATOM 672 C CA . GLN A 1 82 ? -5.596 1.301 28.985 1.00 73.56 82 GLN A CA 1
ATOM 673 C C . GLN A 1 82 ? -5.627 -0.164 28.561 1.00 73.56 82 GLN A C 1
ATOM 675 O O . GLN A 1 82 ? -5.809 -1.047 29.401 1.00 73.56 82 GLN A O 1
ATOM 680 N N . LYS A 1 83 ? -5.473 -0.430 27.264 1.00 69.25 83 LYS A N 1
ATOM 681 C CA . LYS A 1 83 ? -5.443 -1.794 26.741 1.00 69.25 83 LYS A CA 1
ATOM 682 C C . LYS A 1 83 ? -4.301 -1.961 25.761 1.00 69.25 83 LYS A C 1
ATOM 684 O O . LYS A 1 83 ? -4.222 -1.247 24.765 1.00 69.25 83 LYS A O 1
ATOM 689 N N . GLU A 1 84 ? -3.465 -2.945 26.052 1.00 76.69 84 GLU A N 1
ATOM 690 C CA . GLU A 1 84 ? -2.545 -3.512 25.083 1.00 76.69 84 GLU A CA 1
ATOM 691 C C . GLU A 1 84 ? -3.294 -4.547 24.246 1.00 76.69 84 GLU A C 1
ATOM 693 O O . GLU A 1 84 ? -4.061 -5.365 24.770 1.00 76.69 84 GLU A O 1
ATOM 698 N N . TYR A 1 85 ? -3.113 -4.492 22.936 1.00 69.88 85 TYR A N 1
ATOM 699 C CA . TYR A 1 85 ? -3.682 -5.478 22.039 1.00 69.88 85 TYR A CA 1
ATOM 700 C C . TYR A 1 85 ? -2.739 -5.742 20.874 1.00 69.88 85 TYR A C 1
ATOM 702 O O . TYR A 1 85 ? -1.987 -4.867 20.450 1.00 69.88 85 TYR A O 1
ATOM 710 N N . SER A 1 86 ? -2.805 -6.965 20.358 1.00 73.06 86 SER A N 1
ATOM 711 C CA . SER A 1 86 ? -2.147 -7.355 19.120 1.00 73.06 86 SER A CA 1
ATOM 712 C C . SER A 1 86 ? -3.218 -7.702 18.099 1.00 73.06 86 SER A C 1
ATOM 714 O O . SER A 1 86 ? -4.167 -8.427 18.413 1.00 73.06 86 SER A O 1
ATOM 716 N N . ALA A 1 87 ? -3.092 -7.153 16.898 1.00 66.25 87 ALA A N 1
ATOM 717 C CA . ALA A 1 87 ? -3.979 -7.441 15.787 1.00 66.25 87 ALA A CA 1
ATOM 718 C C . ALA A 1 87 ? -3.154 -7.945 14.605 1.00 66.25 87 ALA A C 1
ATOM 720 O O . ALA A 1 87 ? -2.155 -7.333 14.232 1.00 66.25 87 ALA A O 1
ATOM 721 N N . GLN A 1 88 ? -3.600 -9.057 14.021 1.00 71.44 88 GLN A N 1
ATOM 722 C CA . GLN A 1 88 ? -3.119 -9.554 12.741 1.00 71.44 88 GLN A CA 1
ATOM 723 C C . GLN A 1 88 ? -4.209 -9.301 11.705 1.00 71.44 88 GLN A C 1
ATOM 725 O O . GLN A 1 88 ? -5.329 -9.795 11.837 1.00 71.44 88 GLN A O 1
ATOM 730 N N . ILE A 1 89 ? -3.878 -8.523 10.684 1.00 66.00 89 ILE A N 1
ATOM 731 C CA . ILE A 1 89 ? -4.746 -8.304 9.533 1.00 66.00 89 ILE A CA 1
ATOM 732 C C . ILE A 1 89 ? -4.162 -9.116 8.391 1.00 66.00 89 ILE A C 1
ATOM 734 O O . ILE A 1 89 ? -3.015 -8.890 8.018 1.00 66.00 89 ILE A O 1
ATOM 738 N N . SER A 1 90 ? -4.949 -10.048 7.856 1.00 61.59 90 SER A N 1
ATOM 739 C CA . SER A 1 90 ? -4.570 -10.883 6.718 1.00 61.59 90 SER A CA 1
ATOM 740 C C . SER A 1 90 ? -5.539 -10.660 5.562 1.00 61.59 90 SER A C 1
ATOM 742 O O . SER A 1 90 ? -6.755 -10.713 5.749 1.00 61.59 90 SER A O 1
ATOM 744 N N . LEU A 1 91 ? -5.002 -10.431 4.367 1.00 57.06 91 LEU A N 1
ATOM 745 C CA . LEU A 1 91 ? -5.751 -10.385 3.118 1.00 57.06 91 LEU A CA 1
ATOM 746 C C . LEU A 1 91 ? -5.789 -11.804 2.544 1.00 57.06 91 LEU A C 1
ATOM 748 O O . LEU A 1 91 ? -4.775 -12.324 2.085 1.00 57.06 91 LEU A O 1
ATOM 752 N N . ALA A 1 92 ? -6.955 -12.444 2.598 1.00 49.53 92 ALA A N 1
ATOM 753 C CA . ALA A 1 92 ? -7.203 -13.692 1.890 1.00 49.53 92 ALA A CA 1
ATOM 754 C C . ALA A 1 92 ? -7.990 -13.361 0.619 1.00 49.53 92 ALA A C 1
ATOM 756 O O . ALA A 1 92 ? -9.177 -13.047 0.703 1.00 49.53 92 ALA A O 1
ATOM 757 N N . ASP A 1 93 ? -7.336 -13.399 -0.542 1.00 42.84 93 ASP A N 1
ATOM 758 C CA . ASP A 1 93 ? -8.061 -13.366 -1.810 1.00 42.84 93 ASP A CA 1
ATOM 759 C C . ASP A 1 93 ? -8.551 -14.783 -2.145 1.00 42.84 93 ASP A C 1
ATOM 761 O O . ASP A 1 93 ? -7.817 -15.765 -2.020 1.00 42.84 93 ASP A O 1
ATOM 765 N N . SER A 1 94 ? -9.823 -14.890 -2.521 1.00 36.38 94 SER A N 1
ATOM 766 C CA . SER A 1 94 ? -10.448 -16.141 -2.975 1.00 36.38 94 SER A CA 1
ATOM 767 C C . SER A 1 94 ? -10.387 -16.297 -4.498 1.00 36.38 94 SER A C 1
ATOM 769 O O . SER A 1 94 ? -10.748 -17.350 -5.027 1.00 36.38 94 SER A O 1
ATOM 771 N N . GLY A 1 95 ? -9.909 -15.272 -5.210 1.00 35.38 95 GLY A N 1
ATOM 772 C CA . GLY A 1 95 ? -9.590 -15.335 -6.627 1.00 35.38 95 GLY A CA 1
ATOM 773 C C . GLY A 1 95 ? -8.177 -15.861 -6.859 1.00 35.38 95 GLY A C 1
ATOM 774 O O . GLY A 1 95 ? -7.220 -15.425 -6.232 1.00 35.38 95 GLY A O 1
ATOM 775 N N . THR A 1 96 ? -8.016 -16.762 -7.827 1.00 29.83 96 THR A N 1
ATOM 776 C CA . THR A 1 96 ? -6.722 -17.166 -8.407 1.00 29.83 96 THR A CA 1
ATOM 777 C C . THR A 1 96 ? -6.079 -16.033 -9.223 1.00 29.83 96 THR A C 1
ATOM 779 O O . THR A 1 96 ? -5.618 -16.245 -10.342 1.00 29.83 96 THR A O 1
ATOM 782 N N . ALA A 1 97 ? -6.088 -14.805 -8.713 1.00 32.88 97 ALA A N 1
ATOM 783 C CA . ALA A 1 97 ? -5.114 -13.809 -9.102 1.00 32.88 97 ALA A CA 1
ATOM 784 C C . ALA A 1 97 ? -3.986 -13.984 -8.096 1.00 32.88 97 ALA A C 1
ATOM 786 O O . ALA A 1 97 ? -4.147 -13.669 -6.921 1.00 32.88 97 ALA A O 1
ATOM 787 N N . SER A 1 98 ? -2.870 -14.568 -8.525 1.00 32.91 98 SER A N 1
ATOM 788 C CA . SER A 1 98 ? -1.661 -14.522 -7.723 1.00 32.91 98 SER A CA 1
ATOM 789 C C . SER A 1 98 ? -1.333 -13.043 -7.518 1.00 32.91 98 SER A C 1
ATOM 791 O O . SER A 1 98 ? -0.861 -12.342 -8.412 1.00 32.91 98 SER A O 1
ATOM 793 N N . ILE A 1 99 ? -1.689 -12.517 -6.347 1.00 38.34 99 ILE A N 1
ATOM 794 C CA . ILE A 1 99 ? -1.214 -11.221 -5.879 1.00 38.34 99 ILE A CA 1
ATOM 795 C C . ILE A 1 99 ? 0.228 -11.479 -5.432 1.00 38.34 99 ILE A C 1
ATOM 797 O O . ILE A 1 99 ? 0.545 -11.447 -4.245 1.00 38.34 99 ILE A O 1
ATOM 801 N N . GLY A 1 100 ? 1.080 -11.868 -6.385 1.00 35.62 100 GLY A N 1
ATOM 802 C CA . GLY A 1 100 ? 2.503 -12.065 -6.189 1.00 35.62 100 GLY A CA 1
ATOM 803 C C . GLY A 1 100 ? 3.066 -10.750 -5.697 1.00 35.62 100 GLY A C 1
ATOM 804 O O . GLY A 1 100 ? 3.098 -9.783 -6.452 1.00 35.62 100 GLY A O 1
ATOM 805 N N . PHE A 1 101 ? 3.368 -10.705 -4.397 1.00 38.44 101 PHE A N 1
ATOM 806 C CA . PHE A 1 101 ? 3.990 -9.624 -3.632 1.00 38.44 101 PHE A CA 1
ATOM 807 C C . PHE A 1 101 ? 4.229 -8.338 -4.433 1.00 38.44 101 PHE A C 1
ATOM 809 O O . PHE A 1 101 ? 5.348 -8.021 -4.841 1.00 38.44 101 PHE A O 1
ATOM 816 N N . LEU A 1 102 ? 3.157 -7.578 -4.669 1.00 41.88 102 LEU A N 1
ATOM 817 C CA . LEU A 1 102 ? 3.262 -6.296 -5.341 1.00 41.88 102 LEU A CA 1
ATOM 818 C C . LEU A 1 102 ? 3.867 -5.307 -4.339 1.00 41.88 102 LEU A C 1
ATOM 820 O O . LEU A 1 102 ? 3.173 -4.710 -3.516 1.00 41.88 102 LEU A O 1
ATOM 824 N N . ASN A 1 103 ? 5.182 -5.109 -4.421 1.00 43.16 103 ASN A N 1
ATOM 825 C CA . ASN A 1 103 ? 5.837 -3.937 -3.847 1.00 43.16 103 ASN A CA 1
ATOM 826 C C . ASN A 1 103 ? 5.383 -2.709 -4.641 1.00 43.16 103 ASN A C 1
ATOM 828 O O . ASN A 1 103 ? 6.053 -2.235 -5.566 1.00 43.16 103 ASN A O 1
ATOM 832 N N . LEU A 1 104 ? 4.181 -2.224 -4.329 1.00 48.03 104 LEU A N 1
ATOM 833 C CA . LEU A 1 104 ? 3.621 -1.043 -4.952 1.00 48.03 104 LEU A CA 1
ATOM 834 C C . LEU A 1 104 ? 4.329 0.179 -4.394 1.00 48.03 104 LEU A C 1
ATOM 836 O O . LEU A 1 104 ? 4.004 0.751 -3.359 1.00 48.03 104 LEU A O 1
ATOM 840 N N . THR A 1 105 ? 5.359 0.562 -5.123 1.00 45.44 105 THR A N 1
ATOM 841 C CA . THR A 1 105 ? 6.141 1.733 -4.801 1.00 45.44 105 THR A CA 1
ATOM 842 C C . THR A 1 105 ? 5.486 2.935 -5.481 1.00 45.44 105 THR A C 1
ATOM 844 O O . THR A 1 105 ? 5.738 3.198 -6.655 1.00 45.44 105 THR A O 1
ATOM 847 N N . PHE A 1 106 ? 4.578 3.607 -4.771 1.00 50.31 106 PHE A N 1
ATOM 848 C CA . PHE A 1 106 ? 3.826 4.765 -5.265 1.00 50.31 106 PHE A CA 1
ATOM 849 C C . PHE A 1 106 ? 4.550 6.057 -4.905 1.00 50.31 106 PHE A C 1
ATOM 851 O O . PHE A 1 106 ? 4.720 6.331 -3.721 1.00 50.31 106 PHE A O 1
ATOM 858 N N . TYR A 1 107 ? 4.984 6.853 -5.887 1.00 40.50 107 TYR A N 1
ATOM 859 C CA . TYR A 1 107 ? 5.682 8.104 -5.588 1.00 40.50 107 TYR A CA 1
ATOM 860 C C . TYR A 1 107 ? 5.363 9.257 -6.539 1.00 40.50 107 TYR A C 1
ATOM 862 O O . TYR A 1 107 ? 5.208 9.075 -7.741 1.00 40.50 107 TYR A O 1
ATOM 870 N N . HIS A 1 108 ? 5.384 10.437 -5.905 1.00 35.00 108 HIS A N 1
ATOM 871 C CA . HIS A 1 108 ? 5.385 11.812 -6.410 1.00 35.00 108 HIS A CA 1
ATOM 872 C C . HIS A 1 108 ? 4.131 12.304 -7.142 1.00 35.00 108 HIS A C 1
ATOM 874 O O . HIS A 1 108 ? 4.148 12.525 -8.340 1.00 35.00 108 HIS A O 1
ATOM 880 N N . ASP A 1 109 ? 3.086 12.549 -6.339 1.00 32.72 109 ASP A N 1
ATOM 881 C CA . ASP A 1 109 ? 2.368 13.845 -6.329 1.00 32.72 109 ASP A CA 1
ATOM 882 C C . ASP A 1 109 ? 1.562 14.105 -5.027 1.00 32.72 109 ASP A C 1
ATOM 884 O O . ASP A 1 109 ? 1.005 15.183 -4.842 1.00 32.72 109 ASP A O 1
ATOM 888 N N . PHE A 1 110 ? 1.587 13.183 -4.046 1.00 33.19 110 PHE A N 1
ATOM 889 C CA . PHE A 1 110 ? 0.849 13.318 -2.770 1.00 33.19 110 PHE A CA 1
ATOM 890 C C . PHE A 1 110 ? 1.672 13.312 -1.474 1.00 33.19 110 PHE A C 1
ATOM 892 O O . PHE A 1 110 ? 1.143 13.019 -0.405 1.00 33.19 110 PHE A O 1
ATOM 899 N N . GLY A 1 111 ? 2.974 13.606 -1.509 1.00 31.52 111 GLY A N 1
ATOM 900 C CA . GLY A 1 111 ? 3.764 13.705 -0.268 1.00 31.52 111 GLY A CA 1
ATOM 901 C C . GLY A 1 111 ? 3.921 12.393 0.524 1.00 31.52 111 GLY A C 1
ATOM 902 O O . GLY A 1 111 ? 4.439 12.410 1.638 1.00 31.52 111 GLY A O 1
ATOM 903 N N . LEU A 1 112 ? 3.539 11.247 -0.045 1.00 39.34 112 LEU A N 1
ATOM 904 C CA . LEU A 1 112 ? 3.872 9.936 0.502 1.00 39.34 112 LEU A CA 1
ATOM 905 C C . LEU A 1 112 ? 5.303 9.584 0.121 1.00 39.34 112 LEU A C 1
ATOM 907 O O . LEU A 1 112 ? 5.588 9.107 -0.972 1.00 39.34 112 LEU A O 1
ATOM 911 N N . ALA A 1 113 ? 6.214 9.831 1.056 1.00 31.47 113 ALA A N 1
ATOM 912 C CA . ALA A 1 113 ? 7.582 9.345 1.004 1.00 31.47 113 ALA A CA 1
ATOM 913 C C . ALA A 1 113 ? 7.678 7.875 1.467 1.00 31.47 113 ALA A C 1
ATOM 915 O O . ALA A 1 113 ? 8.589 7.532 2.217 1.00 31.47 113 ALA A O 1
ATOM 916 N N . ALA A 1 114 ? 6.743 7.004 1.072 1.00 34.22 114 ALA A N 1
ATOM 917 C CA . ALA A 1 114 ? 6.668 5.641 1.596 1.00 34.22 114 ALA A CA 1
ATOM 918 C C . ALA A 1 114 ? 6.503 4.592 0.490 1.00 34.22 114 ALA A C 1
ATOM 920 O O . ALA A 1 114 ? 5.545 4.616 -0.280 1.00 34.22 114 ALA A O 1
ATOM 921 N N . THR A 1 115 ? 7.422 3.627 0.459 1.00 40.09 115 THR A N 1
ATOM 922 C CA . THR A 1 115 ? 7.200 2.330 -0.177 1.00 40.09 115 THR A CA 1
ATOM 923 C C . THR A 1 115 ? 6.017 1.703 0.553 1.00 40.09 115 THR A C 1
ATOM 925 O O . THR A 1 115 ? 6.142 1.365 1.729 1.00 40.09 115 THR A O 1
ATOM 928 N N . ILE A 1 116 ? 4.856 1.604 -0.095 1.00 46.09 116 ILE A N 1
ATOM 929 C CA . ILE A 1 116 ? 3.720 0.902 0.496 1.00 46.09 116 ILE A CA 1
ATOM 930 C C . ILE A 1 116 ? 3.968 -0.587 0.282 1.00 46.09 116 ILE A C 1
ATOM 932 O O . ILE A 1 116 ? 3.750 -1.133 -0.800 1.00 46.09 116 ILE A O 1
ATOM 936 N N . GLU A 1 117 ? 4.469 -1.244 1.322 1.00 46.69 117 GLU A N 1
ATOM 937 C CA . GLU A 1 117 ? 4.496 -2.698 1.367 1.00 46.69 117 GLU A CA 1
ATOM 938 C C . GLU A 1 117 ? 3.045 -3.186 1.469 1.00 46.69 117 GLU A C 1
ATOM 940 O O . GLU A 1 117 ? 2.342 -2.911 2.442 1.00 46.69 117 GLU A O 1
ATOM 945 N N . THR A 1 118 ? 2.561 -3.874 0.436 1.00 49.16 118 THR A N 1
ATOM 946 C CA . THR A 1 118 ? 1.275 -4.576 0.497 1.00 49.16 118 THR A CA 1
ATOM 947 C C . THR A 1 118 ? 1.571 -6.016 0.903 1.00 49.16 118 THR A C 1
ATOM 949 O O . THR A 1 118 ? 1.828 -6.885 0.075 1.00 49.16 118 THR A O 1
ATOM 952 N N . LEU A 1 119 ? 1.673 -6.257 2.211 1.00 50.41 119 LEU A N 1
ATOM 953 C CA . LEU A 1 119 ? 1.894 -7.600 2.745 1.00 50.41 119 LEU A CA 1
ATOM 954 C C . LEU A 1 119 ? 0.554 -8.321 2.900 1.00 50.41 119 LEU A C 1
ATOM 956 O O . LEU A 1 119 ? -0.423 -7.750 3.384 1.00 50.41 119 LEU A O 1
ATOM 960 N N . SER A 1 120 ? 0.529 -9.602 2.531 1.00 53.22 120 SER A N 1
ATOM 961 C CA . SER A 1 120 ? -0.628 -10.495 2.695 1.00 53.22 120 SER A CA 1
ATOM 962 C C . SER A 1 120 ? -1.084 -10.620 4.149 1.00 53.22 120 SER A C 1
ATOM 964 O O . SER A 1 120 ? -2.239 -10.951 4.406 1.00 53.22 120 SER A O 1
ATOM 966 N N . SER A 1 121 ? -0.205 -10.314 5.103 1.00 58.81 121 SER A N 1
ATOM 967 C CA . SER A 1 121 ? -0.590 -10.064 6.482 1.00 58.81 121 SER A CA 1
ATOM 968 C C . SER A 1 121 ? 0.363 -9.094 7.164 1.00 58.81 121 SER A C 1
ATOM 970 O O . SER A 1 121 ? 1.572 -9.186 6.951 1.00 58.81 121 SER A O 1
ATOM 972 N N . PHE A 1 122 ? -0.154 -8.241 8.043 1.00 63.78 122 PHE A N 1
ATOM 973 C CA . PHE A 1 122 ? 0.669 -7.484 8.980 1.00 63.78 122 PHE A CA 1
ATOM 974 C C . PHE A 1 122 ? 0.139 -7.638 10.401 1.00 63.78 122 PHE A C 1
ATOM 976 O O . PHE A 1 122 ? -1.070 -7.710 10.634 1.00 63.78 122 PHE A O 1
ATOM 983 N N . THR A 1 123 ? 1.073 -7.699 11.346 1.00 70.88 123 THR A N 1
ATOM 984 C CA . THR A 1 123 ? 0.781 -7.765 12.775 1.00 70.88 123 THR A CA 1
ATOM 985 C C . THR A 1 123 ? 1.311 -6.507 13.427 1.00 70.88 123 THR A C 1
ATOM 987 O O . THR A 1 123 ? 2.452 -6.115 13.186 1.00 70.88 123 THR A O 1
ATOM 990 N N . PHE A 1 124 ? 0.503 -5.892 14.276 1.00 72.50 124 PHE A N 1
ATOM 991 C CA . PHE A 1 124 ? 0.936 -4.778 15.102 1.00 72.50 124 PHE A CA 1
ATOM 992 C C . PHE A 1 124 ? 0.455 -4.981 16.532 1.00 72.50 124 PHE A C 1
ATOM 994 O O . PHE A 1 124 ? -0.576 -5.613 16.778 1.00 72.50 124 PHE A O 1
ATOM 1001 N N . THR A 1 125 ? 1.234 -4.452 17.466 1.00 77.31 125 THR A N 1
ATOM 1002 C CA . TH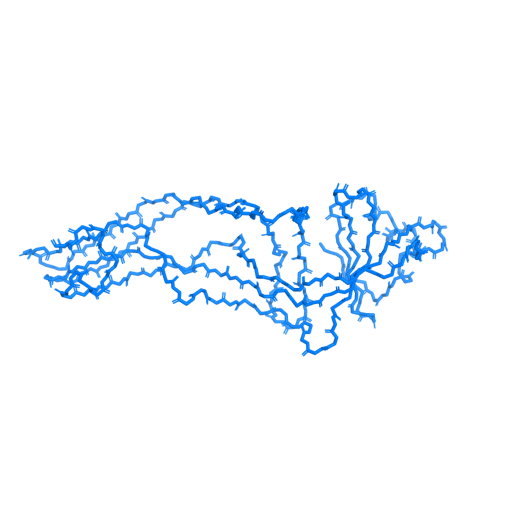R A 1 125 ? 0.904 -4.419 18.887 1.00 77.31 125 THR A CA 1
ATOM 1003 C C . THR A 1 125 ? 0.898 -2.967 19.312 1.00 77.31 125 THR A C 1
ATOM 1005 O O . THR A 1 125 ? 1.860 -2.250 19.041 1.00 77.31 125 THR A O 1
ATOM 1008 N N . ASP A 1 126 ? -0.182 -2.535 19.951 1.00 74.56 126 ASP A N 1
ATOM 1009 C CA . ASP A 1 126 ? -0.316 -1.159 20.409 1.00 74.56 126 ASP A CA 1
ATOM 1010 C C . ASP A 1 126 ? -0.982 -1.089 21.783 1.00 74.56 126 ASP A C 1
ATOM 1012 O O . ASP A 1 126 ? -1.682 -2.007 22.219 1.00 74.56 126 ASP A O 1
ATOM 1016 N N . THR A 1 127 ? -0.750 0.025 22.466 1.00 76.56 127 THR A N 1
ATOM 1017 C CA . THR A 1 127 ? -1.359 0.375 23.742 1.00 76.56 127 THR A CA 1
ATOM 1018 C C . THR A 1 127 ? -2.214 1.617 23.557 1.00 76.56 127 THR A C 1
ATOM 1020 O O . THR A 1 127 ? -1.704 2.728 23.429 1.00 76.56 127 THR A O 1
ATOM 1023 N N . LEU A 1 128 ? -3.533 1.446 23.612 1.00 75.25 128 LEU A N 1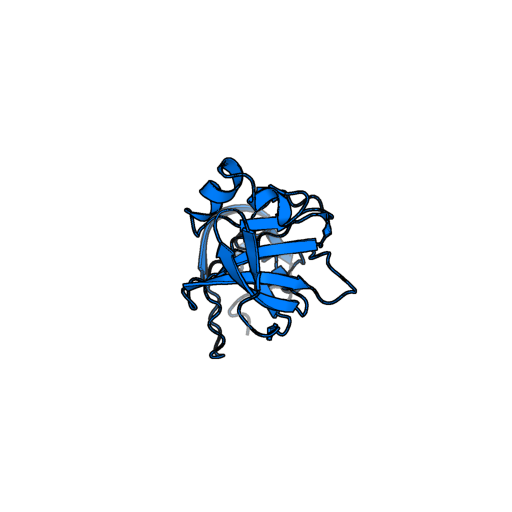
ATOM 1024 C CA . LEU A 1 128 ? -4.471 2.561 23.542 1.00 75.25 128 LEU A CA 1
ATOM 1025 C C . LEU A 1 128 ? -4.965 2.917 24.944 1.00 75.25 128 LEU A C 1
ATOM 1027 O O . LEU A 1 128 ? -5.346 2.035 25.717 1.00 75.25 128 LEU A O 1
ATOM 1031 N N . SER A 1 129 ? -4.962 4.214 25.259 1.00 79.38 129 SER A N 1
ATOM 1032 C CA . SER A 1 129 ? -5.481 4.754 26.515 1.00 79.38 129 SER A CA 1
ATOM 1033 C C . SER A 1 129 ? -6.578 5.778 26.252 1.00 79.38 129 SER A C 1
ATOM 1035 O O . SER A 1 129 ? -6.386 6.702 25.463 1.00 79.38 129 SER A O 1
ATOM 1037 N N . CYS A 1 130 ? -7.728 5.619 26.906 1.00 78.12 130 CYS A N 1
ATOM 1038 C CA . CYS A 1 130 ? -8.884 6.487 26.728 1.00 78.12 130 CYS A CA 1
ATOM 1039 C C . CYS A 1 130 ? -9.519 6.856 28.060 1.00 78.12 130 CYS A C 1
ATOM 1041 O O . CYS A 1 130 ? -9.830 5.990 28.878 1.00 78.12 130 CYS A O 1
ATOM 1043 N N . THR A 1 131 ? -9.758 8.151 28.247 1.00 82.50 131 THR A N 1
ATOM 1044 C CA . THR A 1 131 ? -10.498 8.671 29.396 1.00 82.50 131 THR A CA 1
ATOM 1045 C C . THR A 1 131 ? -11.986 8.656 29.081 1.00 82.50 131 THR A C 1
ATOM 1047 O O . THR A 1 131 ? -12.436 9.260 28.108 1.00 82.50 131 THR A O 1
ATOM 1050 N N . VAL A 1 132 ? -12.754 7.959 29.906 1.00 81.19 132 VAL A N 1
ATOM 1051 C CA . VAL A 1 132 ? -14.171 7.677 29.699 1.00 81.19 132 VAL A CA 1
ATOM 1052 C C . VAL A 1 132 ? -14.973 8.300 30.835 1.00 81.19 132 VAL A C 1
ATOM 1054 O O . VAL A 1 132 ? -14.641 8.148 32.013 1.00 81.19 132 VAL A O 1
ATOM 1057 N N . GLY A 1 133 ? -16.022 9.038 30.476 1.00 78.31 133 GLY A N 1
ATOM 1058 C CA . GLY A 1 133 ? -16.923 9.663 31.440 1.00 78.31 133 GLY A CA 1
ATOM 1059 C C . GLY A 1 133 ? -17.808 8.640 32.151 1.00 78.31 133 GLY A C 1
ATOM 1060 O O . GLY A 1 133 ? -17.987 7.515 31.685 1.00 78.31 133 GLY A O 1
ATOM 1061 N N . GLN A 1 134 ? -18.392 9.036 33.277 1.00 85.00 134 GLN A N 1
ATOM 1062 C CA . GLN A 1 134 ? -19.318 8.193 34.032 1.00 85.00 134 GLN A CA 1
ATOM 1063 C C . GLN A 1 134 ? -20.555 7.804 33.204 1.00 85.00 134 GLN A C 1
ATOM 1065 O O . GLN A 1 134 ? -21.107 8.631 32.473 1.00 85.00 134 GLN A O 1
ATOM 1070 N N . GLY A 1 135 ? -21.023 6.562 33.371 1.00 84.06 135 GLY A N 1
ATOM 1071 C CA . GLY A 1 135 ? -22.268 6.076 32.776 1.00 84.06 135 GLY A CA 1
ATOM 1072 C C . GLY A 1 135 ? -22.189 5.942 31.259 1.00 84.06 135 GLY A C 1
ATOM 1073 O O . GLY A 1 135 ? -23.202 6.089 30.575 1.00 84.06 135 GLY A O 1
ATOM 1074 N N . THR A 1 136 ? -20.989 5.713 30.719 1.00 86.88 136 THR A N 1
ATOM 1075 C CA . THR A 1 136 ? -20.788 5.542 29.279 1.00 86.88 136 THR A CA 1
ATOM 1076 C C . THR A 1 136 ? -20.156 4.193 28.969 1.00 86.88 136 THR A C 1
ATOM 1078 O O . THR A 1 136 ? -19.337 3.653 29.712 1.00 86.88 136 THR A O 1
ATOM 1081 N N . TYR A 1 137 ? -20.590 3.628 27.854 1.00 86.94 137 TYR A N 1
ATOM 1082 C CA . TYR A 1 137 ? -19.924 2.541 27.173 1.00 86.94 137 TYR A CA 1
ATOM 1083 C C . TYR A 1 137 ? -18.795 3.122 26.341 1.00 86.94 137 TYR A C 1
ATOM 1085 O O . TYR A 1 137 ? -18.995 4.120 25.652 1.00 86.94 137 TYR A O 1
ATOM 1093 N N . ALA A 1 138 ? -17.638 2.479 26.371 1.00 87.56 138 ALA A N 1
ATOM 1094 C CA . ALA A 1 138 ? -16.514 2.783 25.509 1.00 87.56 138 ALA A CA 1
ATOM 1095 C C . ALA A 1 138 ? -16.074 1.538 24.747 1.00 87.56 138 ALA A C 1
ATOM 1097 O O . ALA A 1 138 ? -16.076 0.425 25.281 1.00 87.56 138 ALA A O 1
ATOM 1098 N N . GLN A 1 139 ? -15.667 1.738 23.500 1.00 87.62 139 GLN A N 1
ATOM 1099 C CA . GLN A 1 139 ? -15.082 0.697 22.672 1.00 87.62 139 GLN A CA 1
ATOM 1100 C C . GLN A 1 139 ? -13.955 1.283 21.826 1.00 87.62 139 GLN A C 1
ATOM 1102 O O . GLN A 1 139 ? -14.054 2.400 21.309 1.00 87.62 139 GLN A O 1
ATOM 1107 N N . MET A 1 140 ? -12.875 0.516 21.722 1.00 85.94 140 MET A N 1
ATOM 1108 C CA . MET A 1 140 ? -11.705 0.865 20.933 1.00 85.94 140 MET A CA 1
ATOM 1109 C C . MET A 1 140 ? -11.852 0.316 19.525 1.00 85.94 140 MET A C 1
ATOM 1111 O O . MET A 1 140 ? -12.247 -0.838 19.323 1.00 85.94 140 MET A O 1
ATOM 1115 N N . PHE A 1 141 ? -11.502 1.159 18.569 1.00 87.12 141 PHE A N 1
ATOM 1116 C CA . PHE A 1 141 ? -11.559 0.870 17.156 1.00 87.12 141 PHE A CA 1
ATOM 1117 C C . PHE A 1 141 ? -10.239 1.205 16.483 1.00 87.12 141 PHE A C 1
ATOM 1119 O O . PHE A 1 141 ? -9.530 2.121 16.906 1.00 87.12 141 PHE A O 1
ATOM 1126 N N . ILE A 1 142 ? -9.985 0.511 15.383 1.00 86.62 142 ILE A N 1
ATOM 1127 C CA . ILE A 1 142 ? -8.975 0.894 14.408 1.00 86.62 142 ILE A CA 1
ATOM 1128 C C . ILE A 1 142 ? -9.633 1.402 13.130 1.00 86.62 142 ILE A C 1
ATOM 1130 O O . ILE A 1 142 ? -10.710 0.947 12.731 1.00 86.62 142 ILE A O 1
ATOM 1134 N N . GLU A 1 143 ? -8.946 2.330 12.481 1.00 87.50 143 GLU A N 1
ATOM 1135 C CA . GLU A 1 143 ? -9.255 2.849 11.153 1.00 87.50 143 GLU A CA 1
ATOM 1136 C C . GLU A 1 143 ? -8.060 2.546 10.233 1.00 87.50 143 GLU A C 1
ATOM 1138 O O . GLU A 1 143 ? -7.117 3.342 10.151 1.00 87.50 143 GLU A O 1
ATOM 1143 N N . PRO A 1 144 ? -8.048 1.360 9.592 1.00 80.62 144 PRO A N 1
ATOM 1144 C CA . PRO A 1 144 ? -7.082 1.032 8.555 1.00 80.62 144 PRO A CA 1
ATOM 1145 C C . PRO A 1 144 ? -7.120 2.004 7.378 1.00 80.62 144 PRO A C 1
ATOM 1147 O O . PRO A 1 144 ? -8.160 2.576 7.036 1.00 80.62 144 PRO A O 1
ATOM 1150 N N . LEU A 1 145 ? -5.974 2.127 6.719 1.00 79.06 145 LEU A N 1
ATOM 1151 C CA . LEU A 1 145 ? -5.861 2.823 5.448 1.00 79.06 145 LEU A CA 1
ATOM 1152 C C . LEU A 1 145 ? -5.859 1.807 4.309 1.00 79.06 145 LEU A C 1
ATOM 1154 O O . LEU A 1 145 ? -5.320 0.706 4.438 1.00 79.06 145 LEU A O 1
ATOM 1158 N N . TYR A 1 146 ? -6.451 2.191 3.189 1.00 77.94 146 TYR A N 1
ATOM 1159 C CA . TYR A 1 146 ? -6.416 1.435 1.947 1.00 77.94 146 TYR A CA 1
ATOM 1160 C C . TYR A 1 146 ? -6.047 2.351 0.788 1.00 77.94 146 TYR A C 1
ATOM 1162 O O . TYR A 1 146 ? -6.104 3.575 0.897 1.00 77.94 146 TYR A O 1
ATOM 1170 N N . VAL A 1 147 ? -5.655 1.747 -0.323 1.00 74.69 147 VAL A N 1
ATOM 1171 C CA . VAL A 1 147 ? -5.449 2.437 -1.595 1.00 74.69 147 VAL A CA 1
ATOM 1172 C C . VAL A 1 147 ? -6.303 1.783 -2.665 1.00 74.69 147 VAL A C 1
ATOM 1174 O O . VAL A 1 147 ? -6.517 0.568 -2.648 1.00 74.69 147 VAL A O 1
ATOM 1177 N N . GLU A 1 148 ? -6.779 2.595 -3.602 1.00 78.00 148 GLU A N 1
ATOM 1178 C CA . GLU A 1 148 ? -7.390 2.126 -4.841 1.00 78.00 148 GLU A CA 1
ATOM 1179 C C . GLU A 1 148 ? -6.338 2.187 -5.941 1.00 78.00 148 GLU A C 1
ATOM 1181 O O . GLU A 1 148 ? -5.833 3.252 -6.294 1.00 78.00 148 GLU A O 1
ATOM 1186 N N . VAL A 1 149 ? -5.976 1.019 -6.452 1.00 75.38 149 VAL A N 1
ATOM 1187 C CA . VAL A 1 149 ? -5.073 0.875 -7.583 1.00 75.38 149 VAL A CA 1
ATOM 1188 C C . VAL A 1 149 ? -5.935 0.900 -8.842 1.00 75.38 149 VAL A C 1
ATOM 1190 O O . VAL A 1 149 ? -6.803 0.037 -8.977 1.00 75.38 149 VAL A O 1
ATOM 1193 N N . PRO A 1 150 ? -5.743 1.861 -9.759 1.00 76.06 150 PRO A N 1
ATOM 1194 C CA . PRO A 1 150 ? -6.511 1.910 -10.993 1.00 76.06 150 PRO A CA 1
ATOM 1195 C C . PRO A 1 150 ? -6.079 0.799 -11.956 1.00 76.06 150 PRO A C 1
ATOM 1197 O O . PRO A 1 150 ? -5.055 0.135 -11.760 1.00 76.06 150 PRO A O 1
ATOM 1200 N N . ASP A 1 151 ? -6.857 0.627 -13.024 1.00 81.94 151 ASP A N 1
ATOM 1201 C CA . ASP A 1 151 ? -6.470 -0.195 -14.168 1.00 81.94 151 ASP A CA 1
ATOM 1202 C C . ASP A 1 151 ? -5.067 0.185 -14.658 1.00 81.94 151 ASP A C 1
ATOM 1204 O O . ASP A 1 151 ? -4.684 1.361 -14.720 1.00 81.94 151 ASP A O 1
ATOM 1208 N N . TYR A 1 152 ? -4.291 -0.828 -15.028 1.00 78.75 152 TYR A N 1
ATOM 1209 C CA . TYR A 1 152 ? -2.956 -0.610 -15.556 1.00 78.75 152 TYR A CA 1
ATOM 1210 C C . TYR A 1 152 ? -2.610 -1.587 -16.660 1.00 78.75 152 TYR A C 1
ATOM 1212 O O . TYR A 1 152 ? -3.092 -2.717 -16.721 1.00 78.75 152 TYR A O 1
ATOM 1220 N N . THR A 1 153 ? -1.689 -1.155 -17.509 1.00 86.38 153 THR A N 1
ATOM 1221 C CA . THR A 1 153 ? -1.056 -2.003 -18.506 1.00 86.38 153 THR A CA 1
ATOM 1222 C C . THR A 1 153 ? 0.363 -2.326 -18.055 1.00 86.38 153 THR A C 1
ATOM 1224 O O . THR A 1 153 ? 1.121 -1.435 -17.660 1.00 86.38 153 THR A O 1
ATOM 1227 N N . ARG A 1 154 ? 0.744 -3.604 -18.115 1.00 87.06 154 ARG A N 1
ATOM 1228 C CA . ARG A 1 154 ? 2.128 -4.045 -17.916 1.00 87.06 154 ARG A CA 1
ATOM 1229 C C . ARG A 1 154 ? 2.703 -4.656 -19.188 1.00 87.06 154 ARG A C 1
ATOM 1231 O O . ARG A 1 154 ? 1.974 -5.215 -20.000 1.00 87.06 154 ARG A O 1
ATOM 1238 N N . MET A 1 155 ? 4.011 -4.551 -19.364 1.00 91.00 155 MET A N 1
ATOM 1239 C CA . MET A 1 155 ? 4.738 -5.137 -20.485 1.00 91.00 155 MET A CA 1
ATOM 1240 C C . MET A 1 155 ? 5.976 -5.854 -19.978 1.00 91.00 155 MET A C 1
ATOM 1242 O O . MET A 1 155 ? 6.761 -5.281 -19.225 1.00 91.00 155 MET A O 1
ATOM 1246 N N . ARG A 1 156 ? 6.182 -7.091 -20.432 1.00 93.25 156 ARG A N 1
ATOM 1247 C CA . ARG A 1 156 ? 7.403 -7.831 -20.113 1.00 93.25 156 ARG A CA 1
ATOM 1248 C C . ARG A 1 156 ? 8.602 -7.201 -20.806 1.00 93.25 156 ARG A C 1
ATOM 1250 O O . ARG A 1 156 ? 8.595 -6.998 -22.027 1.00 93.25 156 ARG A O 1
ATOM 1257 N N . VAL A 1 157 ? 9.678 -6.989 -20.064 1.00 93.38 157 VAL A N 1
ATOM 1258 C CA . VAL A 1 157 ? 10.918 -6.410 -20.572 1.00 93.38 157 VAL A CA 1
ATOM 1259 C C . VAL A 1 157 ? 12.134 -7.244 -20.191 1.00 93.38 157 VAL A C 1
ATOM 1261 O O . VAL A 1 157 ? 12.137 -7.976 -19.210 1.00 93.38 157 VAL A O 1
ATOM 1264 N N . LYS A 1 158 ? 13.202 -7.121 -20.977 1.00 91.50 158 LYS A N 1
ATOM 1265 C CA . LYS A 1 158 ? 14.504 -7.724 -20.687 1.00 91.50 158 LYS A CA 1
ATOM 1266 C C . LYS A 1 158 ? 15.573 -6.659 -20.690 1.00 91.50 158 LYS A C 1
ATOM 1268 O O . LYS A 1 158 ? 15.649 -5.850 -21.613 1.00 91.50 158 LYS A O 1
ATOM 1273 N N . PHE A 1 159 ? 16.446 -6.705 -19.694 1.00 87.31 159 PHE A N 1
ATOM 1274 C CA . PHE A 1 159 ? 17.633 -5.872 -19.698 1.00 87.31 159 PHE A CA 1
ATOM 1275 C C . PHE A 1 159 ? 18.697 -6.461 -20.628 1.00 87.31 159 PHE A C 1
ATOM 1277 O O . PHE A 1 159 ? 19.054 -7.637 -20.536 1.00 87.31 159 PHE A O 1
ATOM 1284 N N . ARG A 1 160 ? 19.236 -5.634 -21.525 1.00 85.31 160 ARG A N 1
ATOM 1285 C CA . ARG A 1 160 ? 20.378 -5.985 -22.372 1.00 85.31 160 ARG A CA 1
ATOM 1286 C C . ARG A 1 160 ? 21.487 -4.965 -22.162 1.00 85.31 160 ARG A C 1
ATOM 1288 O O . ARG A 1 160 ? 21.327 -3.789 -22.482 1.00 85.31 160 ARG A O 1
ATOM 1295 N N . ARG A 1 161 ? 22.643 -5.424 -21.672 1.00 77.06 161 ARG A N 1
ATOM 1296 C CA . ARG A 1 161 ? 23.822 -4.577 -21.424 1.00 77.06 161 ARG A CA 1
ATOM 1297 C C . ARG A 1 161 ? 24.146 -3.712 -22.651 1.00 77.06 161 ARG A C 1
ATOM 1299 O O . ARG A 1 161 ? 24.243 -4.227 -23.762 1.00 77.06 161 ARG A O 1
ATOM 1306 N N . GLY A 1 162 ? 24.280 -2.401 -22.445 1.00 76.44 162 GLY A N 1
ATOM 1307 C CA . GLY A 1 162 ? 24.538 -1.406 -23.497 1.00 76.44 162 GLY A CA 1
ATOM 1308 C C . GLY A 1 162 ? 23.323 -1.017 -24.352 1.00 76.44 162 GLY A C 1
ATOM 1309 O O . GLY A 1 162 ? 23.359 0.020 -25.004 1.00 76.44 162 GLY A O 1
ATOM 1310 N N . LYS A 1 163 ? 22.238 -1.804 -24.340 1.00 83.19 163 LYS A N 1
ATOM 1311 C CA . LYS A 1 163 ? 20.969 -1.479 -25.015 1.00 83.19 163 LYS A CA 1
ATOM 1312 C C . LYS A 1 163 ? 19.888 -0.971 -24.058 1.00 83.19 163 LYS A C 1
ATOM 1314 O O . LYS A 1 163 ? 18.958 -0.332 -24.527 1.00 83.19 163 LYS A O 1
ATOM 1319 N N . GLY A 1 164 ? 20.023 -1.216 -22.756 1.00 85.25 164 GLY A N 1
ATOM 1320 C CA . GLY A 1 164 ? 19.026 -0.836 -21.758 1.00 85.25 164 GLY A CA 1
ATOM 1321 C C . GLY A 1 164 ? 17.866 -1.832 -21.704 1.00 85.25 164 GLY A C 1
ATOM 1322 O O . GLY A 1 164 ? 18.056 -3.036 -21.913 1.00 85.25 164 GLY A O 1
ATOM 1323 N N . ILE A 1 165 ? 16.672 -1.326 -21.402 1.00 88.94 165 ILE A N 1
ATOM 1324 C CA . ILE A 1 165 ? 15.427 -2.097 -21.380 1.00 88.94 165 ILE A CA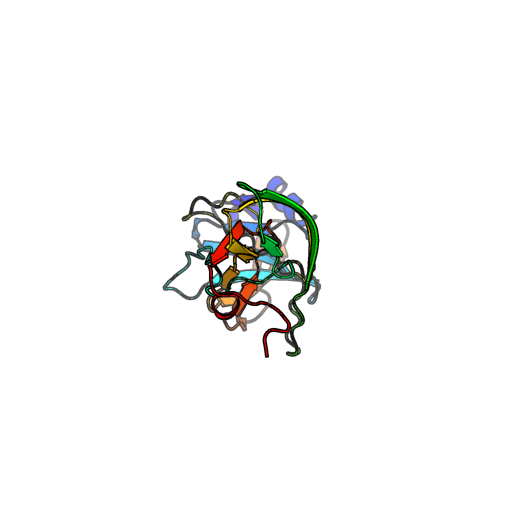 1
ATOM 1325 C C . ILE A 1 165 ? 14.984 -2.399 -22.817 1.00 88.94 165 ILE A C 1
ATOM 1327 O O . ILE A 1 165 ? 14.981 -1.527 -23.680 1.00 88.94 165 ILE A O 1
ATOM 1331 N N . VAL A 1 166 ? 14.601 -3.647 -23.086 1.00 90.25 166 VAL A N 1
ATOM 1332 C CA . VAL A 1 166 ? 14.043 -4.073 -24.373 1.00 90.25 166 VAL A CA 1
ATOM 1333 C C . VAL A 1 166 ? 12.725 -4.796 -24.136 1.00 90.25 166 VAL A C 1
ATOM 1335 O O . VAL A 1 166 ? 12.679 -5.775 -23.390 1.00 90.25 166 VAL A O 1
ATOM 1338 N N . VAL A 1 167 ? 11.661 -4.343 -24.799 1.00 90.50 167 VAL A N 1
ATOM 1339 C CA . VAL A 1 167 ? 10.343 -4.992 -24.756 1.00 90.50 167 VAL A CA 1
ATOM 1340 C C . VAL A 1 167 ? 10.446 -6.421 -25.287 1.00 90.50 167 VAL A C 1
ATOM 1342 O O . VAL A 1 167 ? 11.078 -6.671 -26.314 1.00 90.50 167 VAL A O 1
ATOM 1345 N N . SER A 1 168 ? 9.848 -7.368 -24.567 1.00 90.44 168 SER A N 1
ATOM 1346 C CA . SER A 1 168 ? 9.943 -8.802 -24.872 1.00 90.44 168 SER A CA 1
ATOM 1347 C C . SER A 1 168 ? 8.600 -9.532 -24.932 1.00 90.44 168 SER A C 1
ATOM 1349 O O . SER A 1 168 ? 8.585 -10.717 -25.255 1.00 90.44 168 SER A O 1
ATOM 1351 N N . GLY A 1 169 ? 7.487 -8.844 -24.662 1.00 87.06 169 GLY A N 1
ATOM 1352 C CA . GLY A 1 169 ? 6.140 -9.414 -24.685 1.00 87.06 169 GLY A CA 1
ATOM 1353 C C . GLY A 1 169 ? 5.080 -8.420 -25.156 1.00 87.06 169 GLY A C 1
ATOM 1354 O O . GLY A 1 169 ? 5.381 -7.258 -25.437 1.00 87.06 169 GLY A O 1
ATOM 1355 N N . SER A 1 170 ? 3.838 -8.895 -25.253 1.00 90.81 170 SER A N 1
ATOM 1356 C CA . SER A 1 170 ? 2.670 -8.063 -25.548 1.00 90.81 170 SER A CA 1
ATOM 1357 C C . SER A 1 170 ? 2.217 -7.271 -24.315 1.00 90.81 170 SER A C 1
ATOM 1359 O O . SER A 1 170 ? 2.441 -7.723 -23.192 1.00 90.81 170 SER A O 1
ATOM 1361 N N . PRO A 1 171 ? 1.546 -6.122 -24.498 1.00 91.75 171 PRO A N 1
ATOM 1362 C CA . PRO A 1 171 ? 0.873 -5.427 -23.408 1.00 91.75 171 PRO A CA 1
ATOM 1363 C C . PRO A 1 171 ? -0.193 -6.305 -22.742 1.00 91.75 171 PRO A C 1
ATOM 1365 O O . PRO A 1 171 ? -1.014 -6.923 -23.419 1.00 91.75 171 PRO A O 1
ATOM 1368 N N . GLU A 1 172 ? -0.192 -6.330 -21.415 1.00 89.44 172 GLU A N 1
ATOM 1369 C CA . GLU A 1 172 ? -1.148 -7.045 -20.573 1.00 89.44 172 GLU A CA 1
ATOM 1370 C C . GLU A 1 172 ? -1.950 -6.029 -19.758 1.00 89.44 172 GLU A C 1
ATOM 1372 O O . GLU A 1 172 ? -1.388 -5.328 -18.913 1.00 89.44 172 GLU A O 1
ATOM 1377 N N . ARG A 1 173 ? -3.265 -5.956 -19.984 1.00 86.75 173 ARG A N 1
ATOM 1378 C CA . ARG A 1 173 ? -4.159 -5.132 -19.162 1.00 86.75 173 ARG A CA 1
ATOM 1379 C C . ARG A 1 173 ? -4.500 -5.871 -17.871 1.00 86.75 173 ARG A C 1
ATOM 1381 O O . ARG A 1 173 ? -4.898 -7.035 -17.902 1.00 86.75 173 ARG A O 1
ATOM 1388 N N . ARG A 1 174 ? -4.363 -5.188 -16.741 1.00 79.88 174 ARG A N 1
ATOM 1389 C CA . ARG A 1 174 ? -4.701 -5.675 -15.407 1.00 79.88 174 ARG A CA 1
ATOM 1390 C C . ARG A 1 174 ? -5.803 -4.786 -14.822 1.00 79.88 174 ARG A C 1
ATOM 1392 O O . ARG A 1 174 ? -5.667 -3.562 -14.886 1.00 79.88 174 ARG A O 1
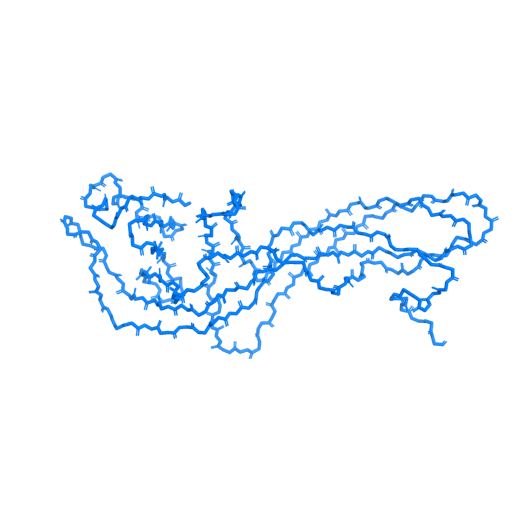ATOM 1399 N N . PRO A 1 175 ? -6.885 -5.377 -14.289 1.00 78.38 175 PRO A N 1
ATOM 1400 C CA . PRO A 1 175 ? -7.930 -4.602 -13.640 1.00 78.38 175 PRO A CA 1
ATOM 1401 C C . PRO A 1 175 ? -7.387 -3.944 -12.370 1.00 78.38 175 PRO A C 1
ATOM 1403 O O . PRO A 1 175 ? -6.515 -4.497 -11.692 1.00 78.38 175 PRO A O 1
ATOM 1406 N N . GLY A 1 176 ? -7.925 -2.771 -12.059 1.00 75.25 176 GLY A N 1
ATOM 1407 C CA . GLY A 1 176 ? -7.718 -2.108 -10.787 1.00 75.25 176 GLY A CA 1
ATOM 1408 C C . GLY A 1 176 ? -8.241 -2.940 -9.617 1.00 75.25 176 GLY A C 1
ATOM 1409 O O . GLY A 1 176 ? -9.089 -3.823 -9.770 1.00 75.25 176 GLY A O 1
ATOM 1410 N N . PHE A 1 177 ? -7.716 -2.663 -8.432 1.00 74.56 177 PHE A N 1
ATOM 1411 C CA . PHE A 1 177 ? -8.072 -3.357 -7.200 1.00 74.56 177 PHE A CA 1
ATOM 1412 C C . PHE A 1 177 ? -7.861 -2.445 -5.994 1.00 74.56 177 PHE A C 1
ATOM 1414 O O . PHE A 1 177 ? -7.073 -1.503 -6.038 1.00 74.56 177 PHE A O 1
ATOM 1421 N N . SER A 1 178 ? -8.535 -2.744 -4.889 1.00 75.81 178 SER A N 1
ATOM 1422 C CA . SER A 1 178 ? -8.311 -2.064 -3.613 1.00 75.81 178 SER A CA 1
ATOM 1423 C C . SER A 1 178 ? -7.496 -2.960 -2.693 1.00 75.81 178 SER A C 1
ATOM 1425 O O . SER A 1 178 ? -7.726 -4.167 -2.636 1.00 75.81 178 SER A O 1
ATOM 1427 N N . THR A 1 179 ? -6.555 -2.384 -1.951 1.00 70.88 179 THR A N 1
ATOM 1428 C CA . THR A 1 179 ? -5.762 -3.142 -0.976 1.00 70.88 179 THR A CA 1
ATOM 1429 C C . THR A 1 179 ? -5.474 -2.321 0.272 1.00 70.88 179 THR A C 1
ATOM 1431 O O . THR A 1 179 ? -5.369 -1.094 0.209 1.00 70.88 179 THR A O 1
ATOM 1434 N N . LEU A 1 180 ? -5.373 -3.000 1.417 1.00 73.12 180 LEU A N 1
ATOM 1435 C CA . LEU A 1 180 ? -4.978 -2.375 2.676 1.00 73.12 180 LEU A CA 1
ATOM 1436 C C . LEU A 1 180 ? -3.498 -1.990 2.632 1.00 73.12 180 LEU A C 1
ATOM 1438 O O . LEU A 1 180 ? -2.664 -2.675 2.042 1.00 73.12 180 LEU A O 1
ATOM 1442 N N . VAL A 1 181 ? -3.175 -0.898 3.307 1.00 72.19 181 VAL A N 1
ATOM 1443 C CA . VAL A 1 181 ? -1.802 -0.426 3.471 1.00 72.19 181 VAL A CA 1
ATOM 1444 C C . VAL A 1 181 ? -1.240 -1.030 4.751 1.00 72.19 181 VAL A C 1
ATOM 1446 O O . VAL A 1 181 ? -1.864 -0.909 5.805 1.00 72.19 181 VAL A O 1
ATOM 1449 N N . ALA A 1 182 ? -0.056 -1.646 4.685 1.00 68.31 182 ALA A N 1
ATOM 1450 C CA . ALA A 1 182 ? 0.624 -2.205 5.856 1.00 68.31 182 ALA A CA 1
ATOM 1451 C C . ALA A 1 182 ? 1.298 -1.109 6.707 1.00 68.31 182 ALA A C 1
ATOM 1453 O O . ALA A 1 182 ? 2.502 -1.124 6.950 1.00 68.31 182 ALA A O 1
ATOM 1454 N N . VAL A 1 183 ? 0.511 -0.131 7.150 1.00 71.69 183 VAL A N 1
ATOM 1455 C CA . VAL A 1 183 ? 0.906 0.854 8.160 1.00 71.69 183 VAL A CA 1
ATOM 1456 C C . VAL A 1 183 ? 0.062 0.671 9.410 1.00 71.69 183 VAL A C 1
ATOM 1458 O O . VAL A 1 183 ? -1.062 0.168 9.359 1.00 71.69 183 VAL A O 1
ATOM 1461 N N . GLN A 1 184 ? 0.604 1.104 10.544 1.00 75.12 184 GLN A N 1
ATOM 1462 C CA . GLN A 1 184 ? -0.139 1.153 11.796 1.00 75.12 184 GLN A CA 1
ATOM 1463 C C . GLN A 1 184 ? -1.427 1.975 11.596 1.00 75.12 184 GLN A C 1
ATOM 1465 O O . GLN A 1 184 ? -1.347 3.121 11.141 1.00 75.12 184 GLN A O 1
ATOM 1470 N N . PRO A 1 185 ? -2.612 1.407 11.882 1.00 79.38 185 PRO A N 1
ATOM 1471 C CA . PRO A 1 185 ? -3.869 2.104 11.657 1.00 79.38 185 PRO A CA 1
ATOM 1472 C C . PRO A 1 185 ? -4.064 3.234 12.670 1.00 79.38 185 PRO A C 1
ATOM 1474 O O . PRO A 1 185 ? -3.483 3.237 13.760 1.00 79.38 185 PRO A O 1
ATOM 1477 N N . ASN A 1 186 ? -4.950 4.174 12.342 1.00 83.12 186 ASN A N 1
ATOM 1478 C CA . ASN A 1 186 ? -5.396 5.151 13.327 1.00 83.12 186 ASN A CA 1
ATOM 1479 C C . ASN A 1 186 ? -6.222 4.454 14.409 1.00 83.12 186 ASN A C 1
ATOM 1481 O O . ASN A 1 186 ? -6.943 3.491 14.144 1.00 83.12 186 ASN A O 1
ATOM 1485 N N . HIS A 1 187 ? -6.155 4.991 15.620 1.00 84.75 187 HIS A N 1
ATOM 1486 C CA . HIS A 1 187 ? -6.865 4.473 16.777 1.00 84.75 187 HIS A CA 1
ATOM 1487 C C . HIS A 1 187 ? -7.944 5.453 17.207 1.00 84.75 187 HIS A C 1
ATOM 1489 O O . HIS A 1 187 ? -7.694 6.653 17.328 1.00 84.75 187 HIS A O 1
ATOM 1495 N N . VAL A 1 188 ? -9.145 4.944 17.463 1.00 87.19 188 VAL A N 1
ATOM 1496 C CA . VAL A 1 188 ? -10.278 5.769 17.878 1.00 87.19 188 VAL A CA 1
ATOM 1497 C C . VAL A 1 188 ? -10.993 5.107 19.043 1.00 87.19 188 VAL A C 1
ATOM 1499 O O . VAL A 1 188 ? -11.403 3.951 18.971 1.00 87.19 188 VAL A O 1
ATOM 1502 N N . CYS A 1 189 ? -11.212 5.873 20.106 1.00 86.88 189 CYS A N 1
ATOM 1503 C CA . CYS A 1 189 ? -12.161 5.509 21.146 1.00 86.88 189 CYS A CA 1
ATOM 1504 C C . CYS A 1 189 ? -13.504 6.153 20.864 1.00 86.88 189 CYS A C 1
ATOM 1506 O O . CYS A 1 189 ? -13.616 7.378 20.818 1.00 86.88 189 CYS A O 1
ATOM 1508 N N . LYS A 1 190 ? -14.532 5.321 20.712 1.00 89.44 190 LYS A N 1
ATOM 1509 C CA . LYS A 1 190 ? -15.913 5.795 20.703 1.00 89.44 190 LYS A CA 1
ATOM 1510 C C . LYS A 1 190 ? -16.551 5.529 22.047 1.00 89.44 190 LYS A C 1
ATOM 1512 O O . LYS A 1 190 ? -16.312 4.494 22.669 1.00 89.44 190 LYS A O 1
ATOM 1517 N N . TYR A 1 191 ? -17.377 6.476 22.458 1.00 88.38 191 TYR A N 1
ATOM 1518 C CA . TYR A 1 191 ? -18.143 6.427 23.686 1.00 88.38 191 TYR A CA 1
ATOM 1519 C C . TYR A 1 191 ? -19.610 6.722 23.389 1.00 88.38 191 TYR A C 1
ATOM 1521 O O . TYR A 1 191 ? -19.924 7.583 22.569 1.00 88.38 191 TYR A O 1
ATOM 1529 N N . SER A 1 192 ? -20.508 6.011 24.060 1.00 88.25 192 SER A N 1
ATOM 1530 C CA . SER A 1 192 ? -21.943 6.291 24.027 1.00 88.25 192 SER A CA 1
ATOM 1531 C C . SER A 1 192 ? -22.591 5.929 25.360 1.00 88.25 192 SER A C 1
ATOM 1533 O O . SER A 1 192 ? -22.082 5.114 26.120 1.00 88.25 192 SER A O 1
ATOM 1535 N N . ARG A 1 193 ? -23.743 6.527 25.658 1.00 86.75 193 ARG A N 1
ATOM 1536 C CA . ARG A 1 193 ? -24.616 6.087 26.757 1.00 86.75 193 ARG A CA 1
ATOM 1537 C C . ARG A 1 193 ? -25.441 4.851 26.390 1.00 86.75 193 ARG A C 1
ATOM 1539 O O . ARG A 1 193 ? -25.986 4.203 27.275 1.00 86.75 193 ARG A O 1
ATOM 1546 N N . SER A 1 194 ? -25.520 4.527 25.102 1.00 86.00 194 SER A N 1
ATOM 1547 C CA . SER A 1 194 ? -26.206 3.358 24.572 1.00 86.00 194 SER A CA 1
ATOM 1548 C C . SER A 1 194 ? -25.178 2.361 24.035 1.00 86.00 194 SER A C 1
ATOM 1550 O O . SER A 1 194 ? -24.349 2.730 23.199 1.00 86.00 194 SER A O 1
ATOM 1552 N N . PRO A 1 195 ? -25.222 1.086 24.452 1.00 82.12 195 PRO A N 1
ATOM 1553 C CA . PRO A 1 195 ? -24.331 0.079 23.892 1.00 82.12 195 PRO A CA 1
ATOM 1554 C C . PRO A 1 195 ? -24.674 -0.255 22.430 1.00 82.12 195 PRO A C 1
ATOM 1556 O O . PRO A 1 195 ? -23.841 -0.818 21.728 1.00 82.12 195 PRO A O 1
ATOM 1559 N N . PHE A 1 196 ? -25.871 0.112 21.956 1.00 85.19 196 PHE A N 1
ATOM 1560 C CA . PHE A 1 196 ? -26.309 -0.101 20.573 1.00 85.19 196 PHE A CA 1
ATOM 1561 C C . PHE A 1 196 ? -25.639 0.849 19.574 1.00 85.19 196 PHE A C 1
ATOM 1563 O O . PHE A 1 196 ? -25.602 0.557 18.381 1.00 85.19 196 PHE A O 1
ATOM 1570 N N . ASP A 1 197 ? -25.068 1.955 20.054 1.00 85.94 197 ASP A N 1
ATOM 1571 C CA . ASP A 1 197 ? -24.321 2.900 19.213 1.00 85.94 197 ASP A CA 1
ATOM 1572 C C . ASP A 1 197 ? -22.877 2.429 18.964 1.00 85.94 197 ASP A C 1
ATOM 1574 O O . ASP A 1 197 ? -22.109 3.059 18.233 1.00 85.94 197 ASP A O 1
ATOM 1578 N N . LEU A 1 198 ? -22.493 1.319 19.597 1.00 86.69 198 LEU A N 1
ATOM 1579 C CA . LEU A 1 198 ? -21.190 0.684 19.505 1.00 86.69 198 LEU A CA 1
ATOM 1580 C C . LEU A 1 198 ? -21.341 -0.730 18.926 1.00 86.69 198 LEU A C 1
ATOM 1582 O O . LEU A 1 198 ? -22.427 -1.303 18.862 1.00 86.69 198 LEU A O 1
ATOM 1586 N N . LYS A 1 199 ? -20.228 -1.335 18.512 1.00 83.88 199 LYS A N 1
ATOM 1587 C CA . LYS A 1 199 ? -20.181 -2.725 18.035 1.00 83.88 199 LYS A CA 1
ATOM 1588 C C . LYS A 1 199 ? -19.999 -3.673 19.225 1.00 83.88 199 LYS A C 1
ATOM 1590 O O . LYS A 1 199 ? -19.091 -4.506 19.237 1.00 83.88 199 LYS A O 1
ATOM 1595 N N . CYS A 1 200 ? -20.823 -3.515 20.259 1.00 76.44 200 CYS A N 1
ATOM 1596 C CA . CYS A 1 200 ? -20.771 -4.365 21.441 1.00 76.44 200 CYS A CA 1
ATOM 1597 C C . CYS A 1 200 ? -21.230 -5.779 21.075 1.00 76.44 200 CYS A C 1
ATOM 1599 O O . CYS A 1 200 ? -22.407 -6.008 20.796 1.00 76.44 200 CYS A O 1
ATOM 1601 N N . ALA A 1 201 ? -20.308 -6.744 21.080 1.00 56.19 201 ALA A N 1
ATOM 1602 C CA . ALA A 1 201 ? -20.676 -8.148 20.967 1.00 56.19 201 ALA A CA 1
ATOM 1603 C C . ALA A 1 201 ? -21.561 -8.526 22.170 1.00 56.19 201 ALA A C 1
ATOM 1605 O O . ALA A 1 201 ? -21.104 -8.467 23.309 1.00 56.19 201 ALA A O 1
ATOM 1606 N N . GLY A 1 202 ? -22.821 -8.890 21.917 1.00 53.28 202 GLY A N 1
ATOM 1607 C CA . GLY A 1 202 ? -23.687 -9.508 22.927 1.00 53.28 202 GLY A CA 1
ATOM 1608 C C . GLY A 1 202 ? -24.778 -8.643 23.563 1.00 53.28 202 GLY A C 1
ATOM 1609 O O . GLY A 1 202 ? -25.351 -9.090 24.549 1.00 53.28 202 GLY A O 1
ATOM 1610 N N . VAL A 1 203 ? -25.130 -7.472 23.021 1.00 44.97 203 VAL A N 1
ATOM 1611 C CA . VAL A 1 203 ? -26.385 -6.802 23.424 1.00 44.97 203 VAL A CA 1
ATOM 1612 C C . VAL A 1 203 ? -27.500 -7.217 22.464 1.00 44.97 203 VAL A C 1
ATOM 1614 O O . VAL A 1 203 ? -27.833 -6.498 21.525 1.00 44.97 203 VAL A O 1
ATOM 1617 N N . LYS A 1 204 ? -28.000 -8.441 22.652 1.00 35.62 204 LYS A N 1
ATOM 1618 C CA . LYS A 1 204 ? -29.336 -8.840 22.198 1.00 35.62 204 LYS A CA 1
ATOM 1619 C C . LYS A 1 204 ? -30.276 -8.795 23.388 1.00 35.62 204 LYS A C 1
ATOM 1621 O O . LYS A 1 204 ? -29.851 -9.279 24.458 1.00 35.62 204 LYS A O 1
#